Protein AF-A0A4R4ZRC0-F1 (afdb_monomer)

Foldseek 3Di:
DDDDDPDDDPPPPPDPPDPLVVLLVVLCVVCLVVQLVVVCVPDPDSVCSVVLSVVLSVVCSVVVVVQDPVQNNLLSLLSSVVSVVVVVVVVCVVCVVVVPDDPDDDDDDPPDDPLVVLLVVLLVPDDPQLNSLCCCCPVVVDDLVSQCNSNVHDSVVSVVSPVVSVVSSVVSSVPPPPPDDD

Radius of gyration: 23.73 Å; Cα contacts (8 Å, |Δi|>4): 109; chains: 1; bounding box: 81×35×71 Å

Structure (mmCIF, N/CA/C/O backbone):
data_AF-A0A4R4ZRC0-F1
#
_entry.id   AF-A0A4R4ZRC0-F1
#
loop_
_atom_site.group_PDB
_atom_site.id
_atom_site.type_symbol
_atom_site.label_atom_id
_atom_site.label_alt_id
_atom_site.label_comp_id
_atom_site.label_asym_id
_atom_site.label_entity_id
_atom_site.label_seq_id
_atom_site.pdbx_PDB_ins_code
_atom_site.Cartn_x
_atom_site.Cartn_y
_atom_site.Cartn_z
_atom_site.occupancy
_atom_site.B_iso_or_equiv
_atom_site.auth_seq_id
_atom_site.auth_comp_id
_atom_site.auth_asym_id
_atom_site.auth_atom_id
_atom_site.pdbx_PDB_model_num
ATOM 1 N N . MET A 1 1 ? 60.282 17.510 -43.954 1.00 44.09 1 MET A N 1
ATOM 2 C CA . MET A 1 1 ? 60.151 16.918 -42.604 1.00 44.09 1 MET A CA 1
ATOM 3 C C . MET A 1 1 ? 58.694 17.020 -42.191 1.00 44.09 1 MET A C 1
ATOM 5 O O . MET A 1 1 ? 58.252 18.066 -41.741 1.00 44.09 1 MET A O 1
ATOM 9 N N . THR A 1 2 ? 57.937 15.970 -42.492 1.00 44.09 2 THR A N 1
ATOM 10 C CA . THR A 1 2 ? 56.473 15.913 -42.404 1.00 44.09 2 THR A CA 1
ATOM 11 C C . THR A 1 2 ? 56.047 15.571 -40.977 1.00 44.09 2 THR A C 1
ATOM 13 O O . THR A 1 2 ? 56.405 14.512 -40.470 1.00 44.09 2 THR A O 1
ATOM 16 N N . HIS A 1 3 ? 55.288 16.459 -40.333 1.00 45.91 3 HIS A N 1
ATOM 17 C CA . HIS A 1 3 ? 54.610 16.183 -39.066 1.00 45.91 3 HIS A CA 1
ATOM 18 C C . HIS A 1 3 ? 53.361 15.327 -39.321 1.00 45.91 3 HIS A C 1
ATOM 20 O O . HIS A 1 3 ? 52.465 15.746 -40.048 1.00 45.91 3 HIS A O 1
ATOM 26 N N . LEU A 1 4 ? 53.278 14.156 -38.686 1.00 45.62 4 LEU A N 1
ATOM 27 C CA . LEU A 1 4 ? 52.064 13.339 -38.605 1.00 45.62 4 LEU A CA 1
ATOM 28 C C . LEU A 1 4 ? 51.780 13.028 -37.131 1.00 45.62 4 LEU A C 1
ATOM 30 O O . LEU A 1 4 ? 52.321 12.095 -36.544 1.00 45.62 4 LEU A O 1
ATOM 34 N N . LEU A 1 5 ? 50.929 13.861 -36.532 1.00 46.44 5 LEU A N 1
ATOM 35 C CA . LEU A 1 5 ? 50.259 13.588 -35.266 1.00 46.44 5 LEU A CA 1
ATOM 36 C C . LEU A 1 5 ? 49.100 12.627 -35.549 1.00 46.44 5 LEU A C 1
ATOM 38 O O . LEU A 1 5 ? 48.056 13.042 -36.047 1.00 46.44 5 LEU A O 1
ATOM 42 N N . THR A 1 6 ? 49.266 11.346 -35.225 1.00 45.72 6 THR A N 1
ATOM 43 C CA . THR A 1 6 ? 48.144 10.396 -35.204 1.00 45.72 6 THR A CA 1
ATOM 44 C C . THR A 1 6 ? 47.522 10.435 -33.814 1.00 45.72 6 THR A C 1
ATOM 46 O O . THR A 1 6 ? 47.962 9.748 -32.895 1.00 45.72 6 THR A O 1
ATOM 49 N N . ARG A 1 7 ? 46.516 11.293 -33.636 1.00 48.41 7 ARG A N 1
ATOM 50 C CA . ARG A 1 7 ? 45.685 11.330 -32.431 1.00 48.41 7 ARG A CA 1
ATOM 51 C C . ARG A 1 7 ? 44.598 10.267 -32.597 1.00 48.41 7 ARG A C 1
ATOM 53 O O . ARG A 1 7 ? 43.658 10.459 -33.361 1.00 48.41 7 ARG A O 1
ATOM 60 N N . GLY A 1 8 ? 44.768 9.129 -31.927 1.00 46.16 8 GLY A N 1
ATOM 61 C CA . GLY A 1 8 ? 43.767 8.066 -31.882 1.00 46.16 8 GLY A CA 1
ATOM 62 C C . GLY A 1 8 ? 42.468 8.591 -31.278 1.00 46.16 8 GLY A C 1
ATOM 63 O O . GLY A 1 8 ? 42.411 8.915 -30.094 1.00 46.16 8 GLY A O 1
ATOM 64 N N . ALA A 1 9 ? 41.431 8.706 -32.103 1.00 51.47 9 ALA A N 1
ATOM 65 C CA . ALA A 1 9 ? 40.078 8.941 -31.635 1.00 51.47 9 ALA A CA 1
ATOM 66 C C . ALA A 1 9 ? 39.583 7.656 -30.960 1.00 51.47 9 ALA A C 1
ATOM 68 O O . ALA A 1 9 ? 39.258 6.676 -31.631 1.00 51.47 9 ALA A O 1
ATOM 69 N N . VAL A 1 10 ? 39.542 7.658 -29.627 1.00 51.81 10 VAL A N 1
ATOM 70 C CA . VAL A 1 10 ? 38.774 6.676 -28.858 1.00 51.81 10 VAL A CA 1
ATOM 71 C C . VAL A 1 10 ? 37.310 6.899 -29.226 1.00 51.81 10 VAL A C 1
ATOM 73 O O . VAL A 1 10 ? 36.688 7.862 -28.783 1.00 51.81 10 VAL A O 1
ATOM 76 N N . ARG A 1 11 ? 36.766 6.042 -30.093 1.00 54.50 11 ARG A N 1
ATOM 77 C CA . ARG A 1 11 ? 35.319 5.941 -30.263 1.00 54.50 11 ARG A CA 1
ATOM 78 C C . ARG A 1 11 ? 34.775 5.348 -28.970 1.00 54.50 11 ARG A C 1
ATOM 80 O O . ARG A 1 11 ? 34.930 4.154 -28.735 1.00 54.50 11 ARG A O 1
ATOM 87 N N . VAL A 1 12 ? 34.162 6.185 -28.138 1.00 54.75 12 VAL A N 1
ATOM 88 C CA . VAL A 1 12 ? 33.237 5.715 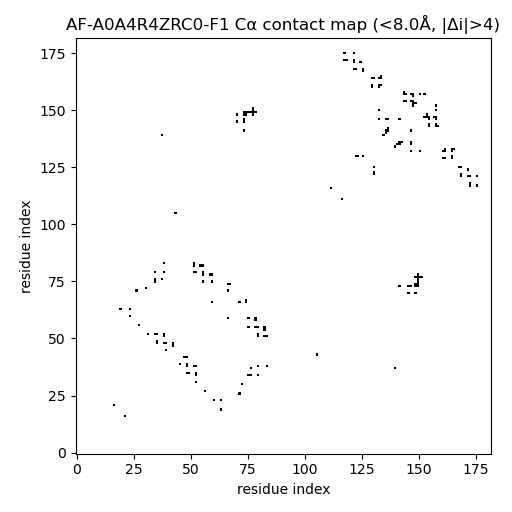-27.108 1.00 54.75 12 VAL A CA 1
ATOM 89 C C . VAL A 1 12 ? 32.059 5.116 -27.869 1.00 54.75 12 VAL A C 1
ATOM 91 O O . VAL A 1 12 ? 31.211 5.831 -28.391 1.00 54.75 12 VAL A O 1
ATOM 94 N N . THR A 1 13 ? 32.068 3.801 -28.051 1.00 51.19 13 THR A N 1
ATOM 95 C CA . THR A 1 13 ? 30.875 3.070 -28.465 1.00 51.19 13 THR A CA 1
ATOM 96 C C . THR A 1 13 ? 29.908 3.128 -27.291 1.00 51.19 13 THR A C 1
ATOM 98 O O . THR A 1 13 ? 30.082 2.387 -26.325 1.00 51.19 13 THR A O 1
ATOM 101 N N . GLU A 1 14 ? 28.931 4.034 -27.342 1.00 47.78 14 GLU A N 1
ATOM 102 C CA . GLU A 1 14 ? 27.732 3.937 -26.510 1.00 47.78 14 GLU A CA 1
ATOM 103 C C . GLU A 1 14 ? 27.087 2.584 -26.822 1.00 47.78 14 GLU A C 1
ATOM 105 O O . GLU A 1 14 ? 26.504 2.373 -27.886 1.00 47.78 14 GLU A O 1
ATOM 110 N N . SER A 1 15 ? 27.295 1.615 -25.929 1.00 55.59 15 SER A N 1
ATOM 111 C CA . SER A 1 15 ? 26.533 0.373 -25.948 1.00 55.59 15 SER A CA 1
ATOM 112 C C . SER A 1 15 ? 25.060 0.760 -25.795 1.00 55.59 15 SER A C 1
ATOM 114 O O . SER A 1 15 ? 24.779 1.630 -24.964 1.00 55.59 15 SER A O 1
ATOM 116 N N . PRO A 1 16 ? 24.124 0.174 -26.567 1.00 59.84 16 PRO A N 1
ATOM 117 C CA . PRO A 1 16 ? 22.706 0.460 -26.382 1.00 59.84 16 PRO A CA 1
ATOM 118 C C . PRO A 1 16 ? 22.372 0.283 -24.897 1.00 59.84 16 PRO A C 1
ATOM 120 O O . PRO A 1 16 ? 22.867 -0.681 -24.296 1.00 59.84 16 PRO A O 1
ATOM 123 N N . PRO A 1 17 ? 21.628 1.226 -24.289 1.00 65.12 17 PRO A N 1
ATOM 124 C CA . PRO A 1 17 ? 21.376 1.183 -22.862 1.00 65.12 17 PRO A CA 1
ATOM 125 C C . PRO A 1 17 ? 20.762 -0.174 -22.527 1.00 65.12 17 PRO A C 1
ATOM 127 O O . PRO A 1 17 ? 19.907 -0.674 -23.263 1.00 65.12 17 PRO A O 1
ATOM 130 N N . ASP A 1 18 ? 21.278 -0.805 -21.470 1.00 87.25 18 ASP A N 1
ATOM 131 C CA . ASP A 1 18 ? 20.794 -2.102 -21.015 1.00 87.25 18 ASP A CA 1
ATOM 132 C C . ASP A 1 18 ? 19.268 -2.005 -20.881 1.00 87.25 18 ASP A C 1
ATOM 134 O O . ASP A 1 18 ? 18.755 -1.232 -20.072 1.00 87.25 18 ASP A O 1
ATOM 138 N N . ALA A 1 19 ? 18.532 -2.747 -21.715 1.00 88.81 19 ALA A N 1
ATOM 139 C CA . ALA A 1 19 ? 17.077 -2.650 -21.787 1.00 88.81 19 ALA A CA 1
ATOM 140 C C . ALA A 1 19 ? 16.425 -2.901 -20.417 1.00 88.81 19 ALA A C 1
ATOM 142 O O . ALA A 1 19 ? 15.363 -2.346 -20.117 1.00 88.81 19 ALA A O 1
ATOM 143 N N . ARG A 1 20 ? 17.081 -3.700 -19.562 1.00 92.50 20 ARG A N 1
ATOM 144 C CA . ARG A 1 20 ? 16.667 -3.917 -18.177 1.00 92.50 20 ARG A CA 1
ATOM 145 C C . ARG A 1 20 ? 16.836 -2.650 -17.342 1.00 92.50 20 ARG A C 1
ATOM 147 O O . ARG A 1 20 ? 15.911 -2.280 -16.619 1.00 92.50 20 ARG A O 1
ATOM 154 N N . LEU A 1 21 ? 17.990 -1.994 -17.457 1.00 94.31 21 LEU A N 1
ATOM 155 C CA . LEU A 1 21 ? 18.283 -0.735 -16.780 1.00 94.31 21 LEU A CA 1
ATOM 156 C C . LEU A 1 21 ? 17.299 0.354 -17.210 1.00 94.31 21 LEU A C 1
ATOM 158 O O . LEU A 1 21 ? 16.628 0.910 -16.351 1.00 94.31 21 LEU A O 1
ATOM 162 N N . THR A 1 22 ? 17.102 0.573 -18.513 1.00 94.69 22 THR A N 1
ATOM 163 C CA . THR A 1 22 ? 16.153 1.581 -19.019 1.00 94.69 22 THR A CA 1
ATOM 164 C C . THR A 1 22 ? 14.725 1.319 -18.550 1.00 94.69 22 THR A C 1
ATOM 166 O O . THR A 1 22 ? 14.009 2.240 -18.155 1.00 94.69 22 THR A O 1
ATOM 169 N N . ARG A 1 23 ? 14.282 0.054 -18.557 1.00 94.38 23 ARG A N 1
ATOM 170 C CA . ARG A 1 23 ? 12.954 -0.307 -18.047 1.00 94.38 23 ARG A CA 1
ATOM 171 C C . ARG A 1 23 ? 12.817 0.020 -16.560 1.00 94.38 23 ARG A C 1
ATOM 173 O O . ARG A 1 23 ? 11.771 0.517 -16.148 1.00 94.38 23 ARG A O 1
ATOM 180 N N . PHE A 1 24 ? 13.845 -0.264 -15.765 1.00 96.12 24 PHE A N 1
ATOM 181 C CA . PHE A 1 24 ? 13.843 0.054 -14.343 1.00 96.12 24 PHE A CA 1
ATOM 182 C C . PHE A 1 24 ? 13.920 1.557 -14.072 1.00 96.12 24 PHE A C 1
ATOM 184 O O . PHE A 1 24 ? 13.170 2.037 -13.233 1.00 96.12 24 PHE A O 1
ATOM 191 N N . GLU A 1 25 ? 14.772 2.296 -14.781 1.00 96.19 25 GLU A N 1
ATOM 192 C CA . GLU A 1 25 ? 14.884 3.754 -14.664 1.00 96.19 25 GLU A CA 1
ATOM 193 C C . GLU A 1 25 ? 13.536 4.421 -14.933 1.00 96.19 25 GLU A C 1
ATOM 195 O O . GLU A 1 25 ? 13.065 5.196 -14.108 1.00 96.19 25 GLU A O 1
ATOM 200 N N . ASN A 1 26 ? 12.854 4.034 -16.015 1.00 94.88 26 ASN A N 1
ATOM 201 C CA . ASN A 1 26 ? 11.510 4.530 -16.313 1.00 94.88 26 ASN A CA 1
ATOM 202 C C . ASN A 1 26 ? 10.516 4.200 -15.189 1.00 94.88 26 ASN A C 1
ATOM 204 O O . ASN A 1 26 ? 9.778 5.071 -14.739 1.00 94.88 26 ASN A O 1
ATOM 208 N N . LEU A 1 27 ? 10.517 2.954 -14.702 1.00 96.12 27 LEU A N 1
ATOM 209 C CA . LEU A 1 27 ? 9.664 2.527 -13.589 1.00 96.12 27 LEU A CA 1
ATOM 210 C C . LEU A 1 27 ? 9.941 3.357 -12.323 1.00 96.12 27 LEU A C 1
ATOM 212 O O . LEU A 1 27 ? 9.001 3.815 -11.674 1.00 96.12 27 LEU A O 1
ATOM 216 N N . PHE A 1 28 ? 11.212 3.572 -11.984 1.00 97.25 28 PHE A N 1
ATOM 217 C CA . PHE A 1 28 ? 11.635 4.355 -10.828 1.00 97.25 28 PHE A CA 1
ATOM 218 C C . PHE A 1 28 ? 11.212 5.818 -10.965 1.00 97.25 28 PHE A C 1
ATOM 220 O O . PHE A 1 28 ? 10.499 6.329 -10.106 1.00 97.25 28 PHE A O 1
ATOM 227 N N . THR A 1 29 ? 11.587 6.478 -12.061 1.00 97.19 29 THR A N 1
ATOM 228 C CA . THR A 1 29 ? 11.288 7.894 -12.299 1.00 97.19 29 THR A CA 1
ATOM 229 C C . THR A 1 29 ? 9.787 8.167 -12.326 1.00 97.19 29 THR A C 1
ATOM 231 O O . THR A 1 29 ? 9.349 9.176 -11.780 1.00 97.19 29 THR A O 1
ATOM 234 N N . CYS A 1 30 ? 8.983 7.274 -12.909 1.00 97.31 30 CYS A N 1
ATOM 235 C CA . CYS A 1 30 ? 7.536 7.465 -12.979 1.00 97.31 30 CYS A CA 1
ATOM 236 C C . CYS A 1 30 ? 6.813 7.245 -11.643 1.00 97.31 30 CYS A C 1
ATOM 238 O O . CYS A 1 30 ? 5.745 7.822 -11.461 1.00 97.31 30 CYS A O 1
ATOM 240 N N . HIS A 1 31 ? 7.346 6.418 -10.735 1.00 98.00 31 HIS A N 1
ATOM 241 C CA . HIS A 1 31 ? 6.583 5.939 -9.571 1.00 98.00 31 HIS A CA 1
ATOM 242 C C . HIS A 1 31 ? 7.243 6.177 -8.211 1.00 98.00 31 HIS A C 1
ATOM 244 O O . HIS A 1 31 ? 6.642 5.862 -7.182 1.00 98.00 31 HIS A O 1
ATOM 250 N N . HIS A 1 32 ? 8.454 6.736 -8.169 1.00 98.06 32 HIS A N 1
ATOM 251 C CA . HIS A 1 32 ? 9.157 7.040 -6.922 1.00 98.06 32 HIS A CA 1
ATOM 252 C C . HIS A 1 32 ? 8.282 7.848 -5.956 1.00 98.06 32 HIS A C 1
ATOM 254 O O . HIS A 1 32 ? 8.085 7.447 -4.807 1.00 98.06 32 HIS A O 1
ATOM 260 N N . ASP A 1 33 ? 7.698 8.945 -6.435 1.00 97.88 33 ASP A N 1
ATOM 261 C CA . ASP A 1 33 ? 6.930 9.856 -5.587 1.00 97.88 33 ASP A CA 1
ATOM 262 C C . ASP A 1 33 ? 5.614 9.239 -5.102 1.00 97.88 33 ASP A C 1
ATOM 264 O O . ASP A 1 33 ? 5.169 9.527 -3.990 1.00 97.88 33 ASP A O 1
ATOM 268 N N . ASP A 1 34 ? 5.000 8.363 -5.900 1.00 98.25 34 ASP A N 1
ATOM 269 C CA . ASP A 1 34 ? 3.799 7.627 -5.504 1.00 98.25 34 ASP A CA 1
ATOM 270 C C . ASP A 1 34 ? 4.096 6.681 -4.331 1.00 98.25 34 ASP A C 1
ATOM 272 O O . ASP A 1 34 ? 3.353 6.642 -3.345 1.00 98.25 34 ASP A O 1
ATOM 276 N N . VAL A 1 35 ? 5.212 5.951 -4.411 1.00 98.25 35 VAL A N 1
ATOM 277 C CA . VAL A 1 35 ? 5.659 5.018 -3.369 1.00 98.25 35 VAL A CA 1
ATOM 278 C C . VAL A 1 35 ? 6.145 5.773 -2.126 1.00 98.25 35 VAL A C 1
ATOM 280 O O . VAL A 1 35 ? 5.827 5.385 -1.001 1.00 98.25 35 VAL A O 1
ATOM 283 N N . LEU A 1 36 ? 6.840 6.900 -2.297 1.00 97.19 36 LEU A N 1
ATOM 284 C CA . LEU A 1 36 ? 7.239 7.757 -1.181 1.00 97.19 36 LEU A CA 1
ATOM 285 C C . LEU A 1 36 ? 6.015 8.296 -0.430 1.00 97.19 36 LEU A C 1
ATOM 287 O O . LEU A 1 36 ? 5.938 8.171 0.794 1.00 97.19 36 LEU A O 1
ATOM 291 N N . ARG A 1 37 ? 5.016 8.840 -1.142 1.00 96.12 37 ARG A N 1
ATOM 292 C CA . ARG A 1 37 ? 3.766 9.310 -0.518 1.00 96.12 37 ARG A CA 1
ATOM 293 C C . ARG A 1 37 ? 3.018 8.180 0.181 1.00 96.12 37 ARG A C 1
ATOM 295 O O . ARG A 1 37 ? 2.478 8.409 1.265 1.00 96.12 37 ARG A O 1
ATOM 302 N N . TYR A 1 38 ? 3.017 6.976 -0.393 1.00 97.31 38 TYR A N 1
ATOM 303 C CA . TYR A 1 38 ? 2.430 5.795 0.236 1.00 97.31 38 TYR A CA 1
ATOM 304 C C . TYR A 1 38 ? 3.013 5.555 1.637 1.00 97.31 38 TYR A C 1
ATOM 306 O O . TYR A 1 38 ? 2.239 5.414 2.589 1.00 97.31 38 TYR A O 1
ATOM 314 N N . PHE A 1 39 ? 4.343 5.564 1.783 1.00 96.69 39 PHE A N 1
ATOM 315 C CA . PHE A 1 39 ? 5.010 5.341 3.071 1.00 96.69 39 PHE A CA 1
ATOM 316 C C . PHE A 1 39 ? 4.849 6.515 4.031 1.00 96.69 39 PHE A C 1
ATOM 318 O O . PHE A 1 39 ? 4.513 6.315 5.196 1.00 96.69 39 PHE A O 1
ATOM 325 N N . VAL A 1 40 ? 5.002 7.744 3.541 1.00 93.25 40 VAL A N 1
ATOM 326 C CA . VAL A 1 40 ? 4.859 8.963 4.350 1.00 93.25 40 VAL A CA 1
ATOM 327 C C . VAL A 1 40 ? 3.471 9.074 4.996 1.00 93.25 40 VAL A C 1
ATOM 329 O O . VAL A 1 40 ? 3.344 9.615 6.091 1.00 93.25 40 VAL A O 1
ATOM 332 N N . ARG A 1 41 ? 2.423 8.549 4.350 1.00 90.56 41 ARG A N 1
ATOM 333 C CA . ARG A 1 41 ? 1.059 8.501 4.908 1.00 90.56 41 ARG A CA 1
ATOM 334 C C . ARG A 1 41 ? 0.844 7.393 5.951 1.00 90.56 41 ARG A C 1
ATOM 336 O O . ARG A 1 41 ? -0.210 7.366 6.578 1.00 90.56 41 ARG A O 1
ATOM 343 N N . ARG A 1 42 ? 1.781 6.449 6.099 1.00 90.38 42 ARG A N 1
ATOM 344 C CA . ARG A 1 42 ? 1.612 5.203 6.877 1.00 90.38 42 ARG A CA 1
ATOM 345 C C . ARG A 1 42 ? 2.627 5.010 8.003 1.00 90.38 42 ARG A C 1
ATOM 347 O O . ARG A 1 42 ? 2.425 4.109 8.821 1.00 90.38 42 ARG A O 1
ATOM 354 N N . LEU A 1 43 ? 3.703 5.788 8.009 1.00 87.50 43 LEU A N 1
ATOM 355 C CA . L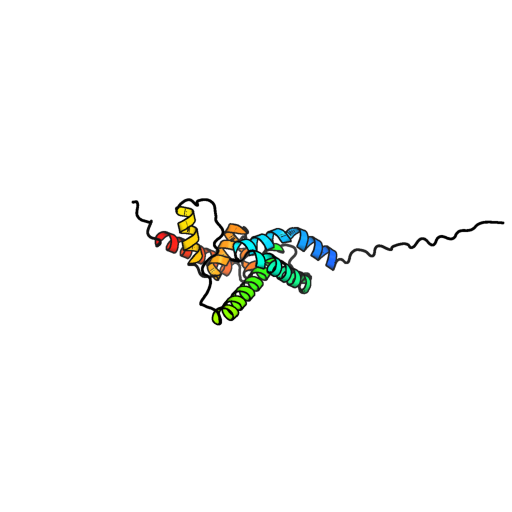EU A 1 43 ? 4.761 5.750 9.013 1.00 87.50 43 LEU A CA 1
ATOM 356 C C . LEU A 1 43 ? 4.586 6.886 10.018 1.00 87.50 43 LEU A C 1
ATOM 358 O O . LEU A 1 43 ? 4.303 8.020 9.631 1.00 87.50 43 LEU A O 1
ATOM 362 N N . ASP A 1 44 ? 4.828 6.579 11.290 1.00 80.06 44 ASP A N 1
ATOM 363 C CA . ASP A 1 44 ? 4.907 7.588 12.347 1.00 80.06 44 ASP A CA 1
ATOM 364 C C . ASP A 1 44 ? 6.234 8.360 12.252 1.00 80.06 44 ASP A C 1
ATOM 366 O O . ASP A 1 44 ? 6.266 9.590 12.329 1.00 80.06 44 ASP A O 1
ATOM 370 N N . VAL A 1 45 ? 7.333 7.648 11.977 1.00 82.12 45 VAL A N 1
ATOM 371 C CA . VAL A 1 45 ? 8.660 8.229 11.747 1.00 82.12 45 VAL A CA 1
ATOM 372 C C . VAL A 1 45 ? 8.883 8.425 10.250 1.00 82.12 45 VAL A C 1
ATOM 374 O O . VAL A 1 45 ? 9.221 7.504 9.511 1.00 82.12 45 VAL A O 1
ATOM 377 N N . ARG A 1 46 ? 8.726 9.666 9.778 1.00 81.06 46 ARG A N 1
ATOM 378 C CA . ARG A 1 46 ? 8.890 10.006 8.349 1.00 81.06 46 ARG A CA 1
ATOM 379 C C . ARG A 1 46 ? 10.287 9.712 7.799 1.00 81.06 46 ARG A C 1
ATOM 381 O O . ARG A 1 46 ? 10.411 9.501 6.597 1.00 81.06 46 ARG A O 1
ATOM 388 N N . ALA A 1 47 ? 11.313 9.714 8.653 1.00 81.69 47 ALA A N 1
ATOM 389 C CA . ALA A 1 47 ? 12.693 9.444 8.252 1.00 81.69 47 ALA A CA 1
ATOM 390 C C . ALA A 1 47 ? 12.868 8.032 7.662 1.00 81.69 47 ALA A C 1
ATOM 392 O O . ALA A 1 47 ? 13.649 7.865 6.731 1.00 81.69 47 ALA A O 1
ATOM 393 N N . ASP A 1 48 ?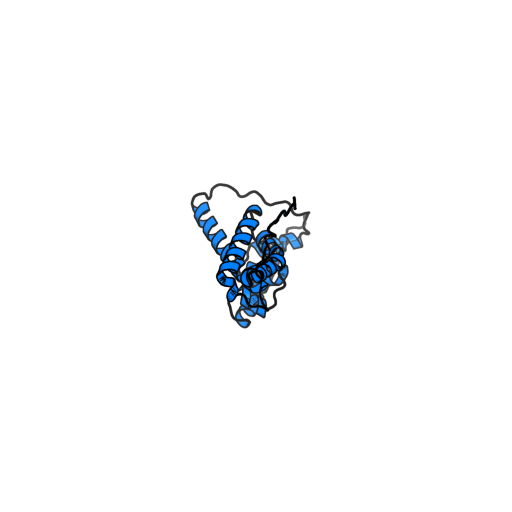 12.069 7.059 8.108 1.00 87.56 48 ASP A N 1
ATOM 394 C CA . ASP A 1 48 ? 12.159 5.670 7.645 1.00 87.56 48 ASP A CA 1
ATOM 395 C C . ASP A 1 48 ? 11.596 5.488 6.223 1.00 87.56 48 ASP A C 1
ATOM 397 O O . ASP A 1 48 ? 11.856 4.485 5.559 1.00 87.56 48 ASP A O 1
ATOM 401 N N . ALA A 1 49 ? 10.835 6.463 5.708 1.00 92.25 49 ALA A N 1
ATOM 402 C CA . ALA A 1 49 ? 10.186 6.350 4.405 1.00 92.25 49 ALA A CA 1
ATOM 403 C C . ALA A 1 49 ? 11.192 6.153 3.261 1.00 92.25 49 ALA A C 1
ATOM 405 O O . ALA A 1 49 ? 10.934 5.352 2.367 1.00 92.25 49 ALA A O 1
ATOM 406 N N . ALA A 1 50 ? 12.333 6.849 3.293 1.00 93.06 50 ALA A N 1
ATOM 407 C CA . ALA A 1 50 ? 13.349 6.753 2.244 1.00 93.06 50 ALA A CA 1
ATOM 408 C C . ALA A 1 50 ? 13.945 5.338 2.148 1.00 93.06 50 ALA A C 1
ATOM 410 O O . ALA A 1 50 ? 14.084 4.800 1.047 1.00 93.06 50 ALA A O 1
ATOM 411 N N . ASP A 1 51 ? 14.210 4.705 3.291 1.00 95.50 51 ASP A N 1
ATOM 412 C CA . ASP A 1 51 ? 14.741 3.341 3.348 1.00 95.50 51 ASP A CA 1
ATOM 413 C C . ASP A 1 51 ? 13.725 2.328 2.809 1.00 95.50 51 ASP A C 1
ATOM 415 O O . ASP A 1 51 ? 14.066 1.438 2.027 1.00 95.50 51 ASP A O 1
ATOM 419 N N . LEU A 1 52 ? 12.447 2.493 3.160 1.00 97.94 52 LEU A N 1
ATOM 420 C CA . LEU A 1 52 ? 11.375 1.606 2.706 1.00 97.94 52 LEU A CA 1
ATOM 421 C C . LEU A 1 52 ? 11.068 1.779 1.206 1.00 97.94 52 LEU A C 1
ATOM 423 O O . LEU A 1 52 ? 10.746 0.801 0.519 1.00 97.94 52 LEU A O 1
ATOM 427 N N . VAL A 1 53 ? 11.212 2.997 0.672 1.00 98.38 53 VAL A N 1
ATOM 428 C CA . VAL A 1 53 ? 11.196 3.261 -0.777 1.00 98.38 53 VAL A CA 1
ATOM 429 C C . VAL A 1 53 ? 12.340 2.507 -1.450 1.00 98.38 53 VAL A C 1
ATOM 431 O O . VAL A 1 53 ? 12.095 1.738 -2.382 1.00 98.38 53 VAL A O 1
ATOM 434 N N . ALA A 1 54 ? 13.571 2.669 -0.958 1.00 98.06 54 ALA A N 1
ATOM 435 C CA . ALA A 1 54 ? 14.742 2.003 -1.519 1.00 98.06 54 ALA A CA 1
ATOM 436 C C . ALA A 1 54 ? 14.589 0.472 -1.508 1.00 98.06 54 ALA A C 1
ATOM 438 O O . ALA A 1 54 ? 14.847 -0.179 -2.521 1.00 98.06 54 ALA A O 1
ATOM 439 N N . GLU A 1 55 ? 14.092 -0.109 -0.412 1.00 98.56 55 GLU A N 1
ATOM 440 C CA . GLU A 1 55 ? 13.812 -1.546 -0.322 1.00 98.56 55 GLU A CA 1
ATOM 441 C C . GLU A 1 55 ? 12.749 -1.991 -1.342 1.00 98.56 55 GLU A C 1
ATOM 443 O O . GLU A 1 55 ? 12.916 -3.011 -2.018 1.00 98.56 55 GLU A O 1
ATOM 448 N N . THR A 1 56 ? 11.682 -1.206 -1.514 1.00 98.69 56 THR A N 1
ATOM 449 C CA . THR A 1 56 ? 10.619 -1.489 -2.491 1.00 98.69 56 THR A CA 1
ATOM 450 C C . THR A 1 56 ? 11.167 -1.533 -3.916 1.00 98.69 56 THR A C 1
ATOM 452 O O . THR A 1 56 ? 10.919 -2.497 -4.647 1.00 98.69 56 THR A O 1
ATOM 455 N N . PHE A 1 57 ? 11.962 -0.535 -4.307 1.00 98.56 57 PHE A N 1
ATOM 456 C CA . PHE A 1 57 ? 12.560 -0.489 -5.640 1.00 98.56 57 PHE A CA 1
ATOM 457 C C . PHE A 1 57 ? 13.677 -1.521 -5.826 1.00 98.56 57 PHE A C 1
ATOM 459 O O . PHE A 1 57 ? 13.824 -2.055 -6.923 1.00 98.56 57 PHE A O 1
ATOM 466 N N . LEU A 1 58 ? 14.401 -1.902 -4.772 1.00 98.62 58 LEU A N 1
ATOM 467 C CA . LEU A 1 58 ? 15.344 -3.020 -4.828 1.00 98.62 58 LEU A CA 1
ATOM 468 C C . LEU A 1 58 ? 14.628 -4.349 -5.118 1.00 98.62 58 LEU A C 1
ATOM 470 O O . LEU A 1 58 ? 15.110 -5.162 -5.911 1.00 98.62 58 LEU A O 1
ATOM 474 N N . ILE A 1 59 ? 13.463 -4.579 -4.505 1.00 98.50 59 ILE A N 1
ATOM 475 C CA . ILE A 1 59 ? 12.627 -5.748 -4.809 1.00 98.50 59 ILE A CA 1
ATOM 476 C C . ILE A 1 59 ? 12.096 -5.664 -6.245 1.00 98.50 59 ILE A C 1
ATOM 478 O O . ILE A 1 59 ? 12.139 -6.668 -6.958 1.00 98.50 59 ILE A O 1
ATOM 482 N N . ALA A 1 60 ? 11.658 -4.482 -6.691 1.00 97.94 60 ALA A N 1
ATOM 483 C CA . ALA A 1 60 ? 11.232 -4.254 -8.072 1.00 97.94 60 ALA A CA 1
ATOM 484 C C . ALA A 1 60 ? 12.352 -4.555 -9.077 1.00 97.94 60 ALA A C 1
ATOM 486 O O . ALA A 1 60 ? 12.114 -5.249 -10.058 1.00 97.94 60 ALA A O 1
ATOM 487 N N . TRP A 1 61 ? 13.589 -4.135 -8.800 1.00 97.69 61 TRP A N 1
ATOM 488 C CA . TRP A 1 61 ? 14.755 -4.455 -9.625 1.00 97.69 61 TRP A CA 1
ATOM 489 C C . TRP A 1 61 ? 15.002 -5.963 -9.718 1.00 97.69 61 TRP A C 1
ATOM 491 O O . TRP A 1 61 ? 15.222 -6.497 -10.806 1.00 97.69 61 TRP A O 1
ATOM 501 N N . ARG A 1 62 ? 14.937 -6.679 -8.589 1.00 97.69 62 ARG A N 1
ATOM 502 C CA . ARG A 1 62 ? 15.136 -8.140 -8.549 1.00 97.69 62 ARG A CA 1
ATOM 503 C C . ARG A 1 62 ? 14.036 -8.902 -9.283 1.00 97.69 62 ARG A C 1
ATOM 505 O O . ARG A 1 62 ? 14.309 -9.951 -9.853 1.00 97.69 62 ARG A O 1
ATOM 512 N N . ARG A 1 63 ? 12.815 -8.370 -9.274 1.00 97.19 63 ARG A N 1
ATOM 513 C CA . ARG A 1 63 ? 11.617 -8.993 -9.847 1.00 97.19 63 ARG A CA 1
ATOM 514 C C . ARG A 1 63 ? 11.080 -8.232 -11.053 1.00 97.19 63 ARG A C 1
ATOM 516 O O . ARG A 1 63 ? 9.883 -8.269 -11.308 1.00 97.19 63 ARG A O 1
ATOM 523 N N . LEU A 1 64 ? 11.947 -7.535 -11.789 1.00 96.25 64 LEU A N 1
ATOM 524 C CA . LEU A 1 64 ? 11.510 -6.636 -12.858 1.00 96.25 64 LEU A CA 1
ATOM 525 C C . LEU A 1 64 ? 10.663 -7.372 -13.906 1.00 96.25 64 LEU A C 1
ATOM 527 O O . LEU A 1 64 ? 9.696 -6.827 -14.428 1.00 96.25 64 LEU A O 1
ATOM 531 N N . ASP A 1 65 ? 10.978 -8.637 -14.167 1.00 95.31 65 ASP A N 1
ATOM 532 C CA . ASP A 1 65 ? 10.271 -9.488 -15.127 1.00 95.31 65 ASP A CA 1
ATOM 533 C C . ASP A 1 65 ? 8.857 -9.885 -14.663 1.00 95.31 65 ASP A C 1
ATOM 535 O O . ASP A 1 65 ? 7.993 -10.125 -15.501 1.00 95.31 65 ASP A O 1
ATOM 539 N N . ASP A 1 66 ? 8.578 -9.826 -13.356 1.00 95.19 66 ASP A N 1
ATOM 540 C CA . ASP A 1 66 ? 7.249 -10.072 -12.781 1.00 95.19 66 ASP A CA 1
ATOM 541 C C . ASP A 1 66 ? 6.353 -8.821 -12.793 1.00 95.19 66 ASP A C 1
ATOM 543 O O . ASP A 1 66 ? 5.171 -8.911 -12.454 1.00 95.19 66 ASP A O 1
ATOM 547 N N . VAL A 1 67 ? 6.902 -7.639 -13.104 1.00 95.38 67 VAL A N 1
ATOM 548 C CA . VAL A 1 67 ? 6.151 -6.379 -13.053 1.00 95.38 67 VAL A CA 1
ATOM 549 C C . VAL A 1 67 ? 5.203 -6.293 -14.258 1.00 95.38 67 VAL A C 1
ATOM 551 O O . VAL A 1 67 ? 5.679 -6.198 -15.396 1.00 95.38 67 VAL A O 1
ATOM 554 N N . PRO A 1 68 ? 3.875 -6.263 -14.045 1.00 92.56 68 PRO A N 1
ATOM 555 C CA . PRO A 1 68 ? 2.905 -6.205 -15.131 1.00 92.56 68 PRO A CA 1
ATOM 556 C C . PRO A 1 68 ? 2.910 -4.824 -15.794 1.00 92.56 68 PRO A C 1
ATOM 558 O O . PRO A 1 68 ? 2.766 -3.806 -15.122 1.00 92.56 68 PRO A O 1
ATOM 561 N N . ALA A 1 69 ? 3.007 -4.780 -17.126 1.00 86.44 69 ALA A N 1
ATOM 562 C CA . ALA A 1 69 ? 3.095 -3.525 -17.881 1.00 86.44 69 ALA A CA 1
ATOM 563 C C . ALA A 1 69 ? 1.889 -2.581 -17.677 1.00 86.44 69 ALA A C 1
ATOM 565 O O . ALA A 1 69 ? 2.052 -1.368 -17.750 1.00 86.44 69 ALA A O 1
ATOM 566 N N . GLY A 1 70 ? 0.694 -3.124 -17.409 1.00 89.00 70 GLY A N 1
ATOM 567 C CA . GLY A 1 70 ? -0.535 -2.346 -17.195 1.00 89.00 70 GLY A CA 1
ATOM 568 C C . GLY A 1 70 ? -0.887 -2.059 -15.731 1.00 89.00 70 GLY A C 1
ATOM 569 O O . GLY A 1 70 ? -1.801 -1.285 -15.472 1.00 89.00 70 GLY A O 1
ATOM 570 N N . GLU A 1 71 ? -0.187 -2.669 -14.770 1.00 91.38 71 GLU A N 1
ATOM 571 C CA . GLU A 1 71 ? -0.525 -2.587 -13.338 1.00 91.38 71 GLU A CA 1
ATOM 572 C C . GLU A 1 71 ? 0.724 -2.368 -12.469 1.00 91.38 71 GLU A C 1
ATOM 574 O O . GLU A 1 71 ? 0.828 -2.877 -11.352 1.00 91.38 71 GLU A O 1
ATOM 579 N N . ILE A 1 72 ? 1.681 -1.586 -12.979 1.00 96.25 72 ILE A N 1
ATOM 580 C CA . ILE A 1 72 ? 2.963 -1.322 -12.310 1.00 96.25 72 ILE A CA 1
ATOM 581 C C . ILE A 1 72 ? 2.741 -0.756 -10.905 1.00 96.25 72 ILE A C 1
ATOM 583 O O . ILE A 1 72 ? 3.260 -1.293 -9.929 1.00 96.25 72 ILE A O 1
ATOM 587 N N . LEU A 1 73 ? 1.947 0.311 -10.788 1.00 96.69 73 LEU A N 1
ATOM 588 C CA . LEU A 1 73 ? 1.755 1.000 -9.516 1.00 96.69 73 LEU A CA 1
ATOM 589 C C . LEU A 1 73 ? 0.987 0.147 -8.477 1.00 96.69 73 LEU A C 1
ATOM 591 O O . LEU A 1 73 ? 1.470 0.027 -7.350 1.00 96.69 73 LEU A O 1
ATOM 595 N N . PRO A 1 74 ? -0.120 -0.546 -8.824 1.00 97.81 74 PRO A N 1
ATOM 596 C CA . PRO A 1 74 ? -0.731 -1.547 -7.942 1.00 97.81 74 PRO A CA 1
ATOM 597 C C . PRO A 1 74 ? 0.235 -2.650 -7.488 1.00 97.81 74 PRO A C 1
ATOM 599 O O . PRO A 1 74 ? 0.252 -3.013 -6.310 1.00 97.81 74 PRO A O 1
ATOM 602 N N . TRP A 1 75 ? 1.078 -3.157 -8.393 1.00 98.12 75 TRP A N 1
ATOM 603 C CA . TRP A 1 75 ? 2.096 -4.153 -8.057 1.00 98.12 75 TRP A CA 1
ATOM 604 C C . TRP A 1 75 ? 3.130 -3.594 -7.069 1.00 98.12 75 TRP A C 1
ATOM 606 O O . TRP A 1 75 ? 3.445 -4.249 -6.069 1.00 98.12 75 TRP A O 1
ATOM 616 N N . LEU A 1 76 ? 3.603 -2.361 -7.291 1.00 98.44 76 LEU A N 1
ATOM 617 C CA . LEU A 1 76 ? 4.523 -1.662 -6.389 1.00 98.44 76 LEU A CA 1
ATOM 618 C C . LEU A 1 76 ? 3.905 -1.449 -5.009 1.00 98.44 76 LEU A C 1
ATOM 620 O O . LEU A 1 76 ? 4.574 -1.709 -4.012 1.00 98.44 76 LEU A O 1
ATOM 624 N N . TYR A 1 77 ? 2.628 -1.072 -4.920 1.00 98.50 77 TYR A N 1
ATOM 625 C CA . TYR A 1 77 ? 1.935 -0.982 -3.634 1.00 98.50 77 TYR A CA 1
ATOM 626 C C . TYR A 1 77 ? 1.820 -2.334 -2.932 1.00 98.50 77 TYR A C 1
ATOM 628 O O . TYR A 1 77 ? 1.972 -2.407 -1.714 1.00 98.50 77 TYR A O 1
ATOM 636 N N . GLY A 1 78 ? 1.636 -3.426 -3.677 1.00 98.12 78 GLY A N 1
ATOM 637 C CA . GLY A 1 78 ? 1.689 -4.772 -3.110 1.00 98.12 78 GLY A CA 1
ATOM 638 C C . GLY A 1 78 ? 3.060 -5.121 -2.519 1.00 98.12 78 GLY A C 1
ATOM 639 O O . GLY A 1 78 ? 3.140 -5.758 -1.465 1.00 98.12 78 GLY A O 1
ATOM 640 N N . VAL A 1 79 ? 4.154 -4.687 -3.151 1.00 98.44 79 VAL A N 1
ATOM 641 C CA . VAL A 1 79 ? 5.511 -4.812 -2.589 1.00 98.44 79 VAL A CA 1
ATOM 642 C C . VAL A 1 79 ? 5.679 -3.910 -1.366 1.00 98.44 79 VAL A C 1
ATOM 644 O O . VAL A 1 79 ? 6.051 -4.406 -0.301 1.00 98.44 79 VAL A O 1
ATOM 647 N N . ALA A 1 80 ? 5.330 -2.629 -1.481 1.00 98.38 80 ALA A N 1
ATOM 648 C CA . ALA A 1 80 ? 5.440 -1.636 -0.417 1.00 98.38 80 ALA A CA 1
ATOM 649 C C . ALA A 1 80 ? 4.668 -2.053 0.844 1.00 98.38 80 ALA A C 1
ATOM 651 O O . ALA A 1 80 ? 5.179 -1.953 1.958 1.00 98.38 80 ALA A O 1
ATOM 652 N N . ARG A 1 81 ? 3.476 -2.638 0.681 1.00 97.69 81 ARG A N 1
ATOM 653 C CA . ARG A 1 81 ? 2.671 -3.199 1.773 1.00 97.69 81 ARG A CA 1
ATOM 654 C C . ARG A 1 81 ? 3.386 -4.329 2.509 1.00 97.69 81 ARG A C 1
ATOM 656 O O . ARG A 1 81 ? 3.311 -4.419 3.737 1.00 97.69 81 ARG A O 1
ATOM 663 N N . ARG A 1 82 ? 4.067 -5.222 1.781 1.00 97.31 82 ARG A N 1
ATOM 664 C CA . ARG A 1 82 ? 4.845 -6.319 2.387 1.00 97.31 82 ARG A CA 1
ATOM 665 C C . ARG A 1 82 ? 6.060 -5.768 3.141 1.00 97.31 82 ARG A C 1
ATOM 667 O O . ARG A 1 82 ? 6.293 -6.201 4.270 1.00 97.31 82 ARG A O 1
ATOM 674 N N . VAL A 1 83 ? 6.760 -4.793 2.558 1.00 97.81 83 VAL A N 1
ATOM 675 C CA . VAL A 1 83 ? 7.883 -4.066 3.181 1.00 97.81 83 VAL A CA 1
ATOM 676 C C . VAL A 1 83 ? 7.434 -3.383 4.477 1.00 97.81 83 VAL A C 1
ATOM 678 O O . VAL A 1 83 ? 7.986 -3.660 5.540 1.00 97.81 83 VAL A O 1
ATOM 681 N N . LEU A 1 84 ? 6.348 -2.607 4.439 1.00 95.25 84 LEU A N 1
ATOM 682 C CA . LEU A 1 84 ? 5.773 -1.950 5.615 1.00 95.25 84 LEU A CA 1
ATOM 683 C C . LEU A 1 84 ? 5.386 -2.953 6.711 1.00 95.25 84 LEU A C 1
ATOM 685 O O . LEU A 1 84 ? 5.681 -2.750 7.888 1.00 95.25 84 LEU A O 1
ATOM 689 N N . GLY A 1 85 ? 4.749 -4.066 6.335 1.00 93.00 85 GLY A N 1
ATOM 690 C CA . GLY A 1 85 ? 4.393 -5.120 7.283 1.00 93.00 85 GLY A CA 1
ATOM 691 C C . GLY A 1 85 ? 5.615 -5.770 7.944 1.00 93.00 85 GLY A C 1
ATOM 692 O O . GLY A 1 85 ? 5.563 -6.112 9.127 1.00 93.00 85 GLY A O 1
ATOM 693 N N . ASN A 1 86 ? 6.716 -5.942 7.208 1.00 93.44 86 ASN A N 1
ATOM 694 C CA . ASN A 1 86 ? 7.983 -6.431 7.756 1.00 93.44 86 ASN A CA 1
ATOM 695 C C . ASN A 1 86 ? 8.620 -5.417 8.708 1.00 93.44 86 ASN A C 1
ATOM 697 O O . ASN A 1 86 ? 9.042 -5.810 9.798 1.00 93.44 86 ASN A O 1
ATOM 701 N N . HIS A 1 87 ? 8.642 -4.142 8.316 1.00 92.31 87 HIS A N 1
ATOM 702 C CA . HIS A 1 87 ? 9.160 -3.044 9.125 1.00 92.31 87 HIS A CA 1
ATOM 703 C C . HIS A 1 87 ? 8.436 -2.968 10.477 1.00 92.31 87 HIS A C 1
ATOM 705 O O . HIS A 1 87 ? 9.084 -3.150 11.507 1.00 92.31 87 HIS A O 1
ATOM 711 N N . ARG A 1 88 ? 7.096 -2.892 10.480 1.00 88.00 88 ARG A N 1
ATOM 712 C CA . ARG A 1 88 ? 6.278 -2.860 11.711 1.00 88.00 88 ARG A CA 1
ATOM 713 C C . ARG A 1 88 ? 6.501 -4.077 12.607 1.00 88.00 88 ARG A C 1
ATOM 715 O O . ARG A 1 88 ? 6.700 -3.941 13.808 1.00 88.00 88 ARG A O 1
ATOM 722 N N . ARG A 1 89 ? 6.550 -5.292 12.038 1.00 86.12 89 ARG A N 1
ATOM 723 C CA . ARG A 1 89 ? 6.884 -6.506 12.814 1.00 86.12 89 ARG A CA 1
ATOM 724 C C . ARG A 1 89 ? 8.289 -6.441 13.415 1.00 86.12 89 ARG A C 1
ATOM 726 O O . ARG A 1 89 ? 8.519 -7.000 14.484 1.00 86.12 89 ARG A O 1
ATOM 733 N N . GLY A 1 90 ? 9.241 -5.836 12.708 1.00 85.56 90 GLY A N 1
ATOM 734 C CA . GLY A 1 90 ? 10.596 -5.601 13.195 1.00 85.56 90 GLY A CA 1
ATOM 735 C C . GLY A 1 90 ? 10.629 -4.606 14.350 1.00 85.56 90 GLY A C 1
ATOM 736 O O . GLY A 1 90 ? 11.307 -4.866 15.340 1.00 85.56 90 GLY A O 1
ATOM 737 N N . GLU A 1 91 ? 9.866 -3.520 14.253 1.00 82.00 91 GLU A N 1
ATOM 738 C CA . GLU A 1 91 ? 9.707 -2.534 15.322 1.00 82.00 91 GLU A CA 1
ATOM 739 C C . GLU A 1 91 ? 9.061 -3.140 16.561 1.00 82.00 91 GLU A C 1
ATOM 741 O O . GLU A 1 91 ? 9.624 -3.001 17.636 1.00 82.00 91 GLU A O 1
ATOM 746 N N . THR A 1 92 ? 7.963 -3.893 16.438 1.00 74.62 92 THR A N 1
ATOM 747 C CA . THR A 1 92 ? 7.343 -4.565 17.594 1.00 74.62 92 THR A CA 1
ATOM 748 C C . THR A 1 92 ? 8.316 -5.520 18.289 1.00 74.62 92 THR A C 1
ATOM 750 O O . THR A 1 92 ? 8.347 -5.576 19.511 1.00 74.62 92 THR A O 1
ATOM 753 N N . ARG A 1 93 ? 9.162 -6.251 17.546 1.00 71.12 93 ARG A N 1
ATOM 754 C CA . ARG A 1 93 ? 10.197 -7.110 18.159 1.00 71.12 93 ARG A CA 1
ATOM 755 C C . ARG A 1 93 ? 11.292 -6.308 18.866 1.00 71.12 93 ARG A C 1
ATOM 757 O O . ARG A 1 93 ? 11.790 -6.759 19.891 1.00 71.12 93 ARG A O 1
ATOM 764 N N . ARG A 1 94 ? 11.683 -5.155 18.313 1.00 70.44 94 ARG A N 1
ATOM 765 C CA . ARG A 1 94 ? 12.695 -4.259 18.899 1.00 70.44 94 ARG A CA 1
ATOM 766 C C . ARG A 1 94 ? 12.156 -3.518 20.130 1.00 70.44 94 ARG A C 1
ATOM 768 O O . ARG A 1 94 ? 12.863 -3.417 21.126 1.00 70.44 94 ARG A O 1
ATOM 775 N N . HIS A 1 95 ? 10.906 -3.061 20.080 1.00 64.56 95 HIS A N 1
ATOM 776 C CA . HIS A 1 95 ? 10.230 -2.314 21.143 1.00 64.56 95 HIS A CA 1
ATOM 777 C C . HIS A 1 95 ? 9.591 -3.205 22.214 1.00 64.56 95 HIS A C 1
ATOM 779 O O . HIS A 1 95 ? 9.551 -2.792 23.361 1.00 64.56 95 HIS A O 1
ATOM 785 N N . GLY A 1 96 ? 9.279 -4.476 21.936 1.00 53.81 96 GLY A N 1
ATOM 786 C CA . GLY A 1 96 ? 8.936 -5.455 22.980 1.00 53.81 96 GLY A CA 1
ATOM 787 C C . GLY A 1 96 ? 10.065 -5.704 23.998 1.00 53.81 96 GLY A C 1
ATOM 788 O O . GLY A 1 96 ? 9.836 -6.308 25.042 1.00 53.81 96 GLY A O 1
ATOM 789 N N . LEU A 1 97 ? 11.283 -5.211 23.720 1.00 52.69 97 LEU A N 1
ATOM 790 C CA . LEU A 1 97 ? 12.411 -5.140 24.658 1.00 52.69 97 LEU A CA 1
ATOM 791 C C . LEU A 1 97 ? 12.561 -3.750 25.330 1.00 52.69 97 LEU A C 1
ATOM 793 O O . LEU A 1 97 ? 13.334 -3.601 26.272 1.00 52.69 97 LEU A O 1
ATOM 797 N N . ALA A 1 98 ? 11.843 -2.732 24.847 1.00 52.09 98 ALA A N 1
ATOM 798 C CA . ALA A 1 98 ? 12.003 -1.310 25.164 1.00 52.09 98 ALA A CA 1
ATOM 799 C C . ALA A 1 98 ? 10.665 -0.551 25.385 1.00 52.09 98 ALA A C 1
ATOM 801 O O . ALA A 1 98 ? 10.630 0.670 25.244 1.00 52.09 98 ALA A O 1
ATOM 802 N N . ASP A 1 99 ? 9.579 -1.235 25.766 1.00 42.50 99 ASP A N 1
ATOM 803 C CA . ASP A 1 99 ? 8.212 -0.691 25.940 1.00 42.50 99 ASP A CA 1
ATOM 804 C C . ASP A 1 99 ? 8.038 0.237 27.169 1.00 42.50 99 ASP A C 1
ATOM 806 O O . ASP A 1 99 ? 7.031 0.207 27.875 1.00 42.50 99 ASP A O 1
ATOM 810 N N . ARG A 1 100 ? 9.013 1.100 27.472 1.00 42.56 100 ARG A N 1
ATOM 811 C CA . ARG A 1 100 ? 8.841 2.145 28.498 1.00 42.56 100 ARG A CA 1
ATOM 812 C C . ARG A 1 100 ? 9.108 3.568 28.051 1.00 42.56 100 ARG A C 1
ATOM 814 O O . ARG A 1 100 ? 8.953 4.449 28.885 1.00 42.56 100 ARG A O 1
ATOM 821 N N . LEU A 1 101 ? 9.456 3.848 26.797 1.00 45.03 101 LEU A N 1
ATOM 822 C CA . LEU A 1 101 ? 9.686 5.240 26.411 1.00 45.03 101 LEU A CA 1
ATOM 823 C C . LEU A 1 101 ? 9.272 5.542 24.968 1.00 45.03 101 LEU A C 1
ATOM 825 O O . LEU A 1 101 ? 9.882 5.027 24.035 1.00 45.03 101 LEU A O 1
ATOM 829 N N . ARG A 1 102 ? 8.349 6.509 24.862 1.00 43.31 102 ARG A N 1
ATOM 830 C CA . ARG A 1 102 ? 7.990 7.370 23.716 1.00 43.31 102 ARG A CA 1
ATOM 831 C C . ARG A 1 102 ? 6.634 7.085 23.080 1.00 43.31 102 ARG A C 1
ATOM 833 O O . ARG A 1 102 ? 6.531 6.653 21.939 1.00 43.31 102 ARG A O 1
ATOM 840 N N . ASP A 1 103 ? 5.609 7.472 23.826 1.00 45.34 103 ASP A N 1
ATOM 841 C CA . ASP A 1 103 ? 4.551 8.296 23.253 1.00 45.34 103 ASP A CA 1
ATOM 842 C C . ASP A 1 103 ? 5.084 9.737 23.271 1.00 45.34 103 ASP A C 1
ATOM 844 O O . ASP A 1 103 ? 5.323 10.259 24.354 1.00 45.34 103 ASP A O 1
ATOM 848 N N . ASP A 1 104 ? 5.483 10.272 22.114 1.00 45.06 104 ASP A N 1
ATOM 849 C CA . ASP A 1 104 ? 5.554 11.716 21.815 1.00 45.06 104 ASP A CA 1
ATOM 850 C C . ASP A 1 104 ? 6.439 11.965 20.593 1.00 45.06 104 ASP A C 1
ATOM 852 O O . ASP A 1 104 ? 7.658 12.088 20.702 1.00 45.06 104 ASP A O 1
ATOM 856 N N . LEU A 1 105 ? 5.809 12.069 19.421 1.00 41.47 105 LEU A N 1
ATOM 857 C CA . LEU A 1 105 ? 6.135 13.089 18.416 1.00 41.47 105 LEU A CA 1
ATOM 858 C C . LEU A 1 105 ? 5.082 13.053 17.301 1.00 41.47 105 LEU A C 1
ATOM 860 O O . LEU A 1 105 ? 5.314 12.606 16.179 1.00 41.47 105 LEU A O 1
ATOM 864 N N . ARG A 1 106 ? 3.880 13.546 17.612 1.00 47.25 106 ARG A N 1
ATOM 865 C CA . ARG A 1 106 ? 2.883 13.864 16.585 1.00 47.25 106 ARG A CA 1
ATOM 866 C C . ARG A 1 106 ? 3.218 15.228 15.994 1.00 47.25 106 ARG A C 1
ATOM 868 O O . ARG A 1 106 ? 3.139 16.246 16.673 1.00 47.25 106 ARG A O 1
ATOM 875 N N . THR A 1 107 ? 3.626 15.247 14.728 1.00 39.69 107 THR A N 1
ATOM 876 C CA . THR A 1 107 ? 3.852 16.494 13.990 1.00 39.69 107 THR A CA 1
ATOM 877 C C . THR A 1 107 ? 2.526 17.235 13.817 1.00 39.69 107 THR A C 1
ATOM 879 O O . THR A 1 107 ? 1.530 16.638 13.407 1.00 39.69 107 THR A O 1
ATOM 882 N N . ALA A 1 108 ? 2.531 18.530 14.134 1.00 39.56 108 ALA A N 1
ATOM 883 C CA . ALA A 1 108 ? 1.384 19.423 14.047 1.00 39.56 108 ALA A CA 1
ATOM 884 C C . ALA A 1 108 ? 0.769 19.432 12.636 1.00 39.56 108 ALA A C 1
ATOM 886 O O . ALA A 1 108 ? 1.432 19.751 11.647 1.00 39.56 108 ALA A O 1
ATOM 887 N N . VAL A 1 109 ? -0.517 19.094 12.569 1.00 47.38 109 VAL A N 1
ATOM 888 C CA . VAL A 1 109 ? -1.404 19.347 11.428 1.00 47.38 109 VAL A CA 1
ATOM 889 C C . VAL A 1 109 ? -2.173 20.637 11.760 1.00 47.38 109 VAL A C 1
ATOM 891 O O . VAL A 1 109 ? -2.524 20.812 12.929 1.00 47.38 109 VAL A O 1
ATOM 894 N N . PRO A 1 110 ? -2.405 21.555 10.800 1.00 46.88 110 PRO A N 1
ATOM 895 C CA . PRO A 1 110 ? -3.238 22.735 11.033 1.00 46.88 110 PRO A CA 1
ATOM 896 C C . PRO A 1 110 ? -4.608 22.331 11.582 1.00 46.88 110 PRO A C 1
ATOM 898 O O . PRO A 1 110 ? -5.118 21.286 11.181 1.00 46.88 110 PRO A O 1
ATOM 901 N N . ASP A 1 111 ? -5.158 23.164 12.471 1.00 46.59 111 ASP A N 1
ATOM 902 C CA . ASP A 1 111 ? -6.380 22.937 13.255 1.00 46.59 111 ASP A CA 1
ATOM 903 C C . ASP A 1 111 ? -7.470 22.211 12.438 1.00 46.59 111 ASP A C 1
ATOM 905 O O . ASP A 1 111 ? -8.124 22.825 11.585 1.00 46.59 111 ASP A O 1
ATOM 909 N N . PRO A 1 112 ? -7.604 20.879 12.592 1.00 56.94 112 PRO A N 1
ATOM 910 C CA . PRO A 1 112 ? -8.526 20.109 11.779 1.00 56.94 112 PRO A CA 1
ATOM 911 C C . PRO A 1 112 ? -9.949 20.395 12.249 1.00 56.94 112 PRO A C 1
ATOM 913 O O . PRO A 1 112 ? -10.210 20.436 13.450 1.00 56.94 112 PRO A O 1
ATOM 916 N N . GLN A 1 113 ? -10.906 20.520 11.323 1.00 66.12 113 GLN A N 1
ATOM 917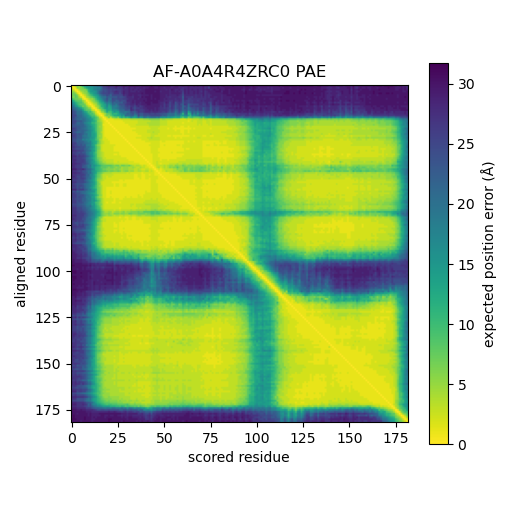 C CA . GLN A 1 113 ? -12.313 20.569 11.722 1.00 66.12 113 GLN A CA 1
ATOM 918 C C . GLN A 1 113 ? -12.658 19.351 12.608 1.00 66.12 113 GLN A C 1
ATOM 920 O O . GLN A 1 113 ? -12.155 18.257 12.338 1.00 66.12 113 GLN A O 1
ATOM 925 N N . PRO A 1 114 ? -13.556 19.483 13.602 1.00 67.56 114 PRO A N 1
ATOM 926 C CA . PRO A 1 114 ? -13.881 18.406 14.546 1.00 67.56 114 PRO A CA 1
ATOM 927 C C . PRO A 1 114 ? -14.196 17.055 13.878 1.00 67.56 114 PRO A C 1
ATOM 929 O O . PRO A 1 114 ? -13.693 16.017 14.299 1.00 67.56 114 PRO A O 1
ATOM 932 N N . ALA A 1 115 ? -14.919 17.072 12.753 1.00 68.25 115 ALA A N 1
ATOM 933 C CA . ALA A 1 115 ? -15.237 15.871 11.977 1.00 68.25 115 ALA A CA 1
ATOM 934 C C . ALA A 1 115 ? -13.998 15.167 11.377 1.00 68.25 115 ALA A C 1
ATOM 936 O O . ALA A 1 115 ? -13.979 13.944 11.242 1.00 68.25 115 ALA A O 1
ATOM 937 N N . ALA A 1 116 ? -12.948 15.915 11.020 1.00 73.81 116 ALA A N 1
ATOM 938 C CA . ALA A 1 116 ? -11.692 15.348 10.530 1.00 73.81 116 ALA A CA 1
ATOM 939 C C . ALA A 1 116 ? -10.898 14.672 11.659 1.00 73.81 116 ALA A C 1
ATOM 941 O O . ALA A 1 116 ? -10.248 13.653 11.421 1.00 73.81 116 ALA A O 1
ATOM 942 N N . VAL A 1 117 ? -10.988 15.198 12.887 1.00 74.56 117 VAL A N 1
ATOM 943 C CA . VAL A 1 117 ? -10.391 14.585 14.084 1.00 74.56 117 VAL A CA 1
ATOM 944 C C . VAL A 1 117 ? -11.101 13.274 14.425 1.00 74.56 117 VAL A C 1
ATOM 946 O O . VAL A 1 117 ? -10.439 12.248 14.577 1.00 74.56 117 VAL A O 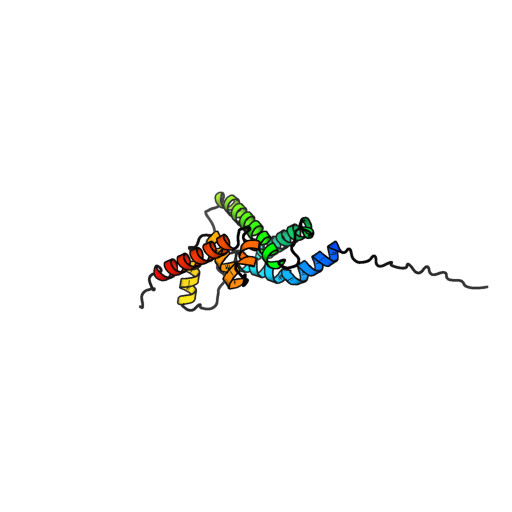1
ATOM 949 N N . GLU A 1 118 ? -12.436 13.274 14.460 1.00 78.56 118 GLU A N 1
ATOM 950 C CA . GLU A 1 118 ? -13.243 12.070 14.717 1.00 78.56 118 GLU A CA 1
ATOM 951 C C . GLU A 1 118 ? -12.970 10.971 13.680 1.00 78.56 118 GLU A C 1
ATOM 953 O O . GLU A 1 118 ? -12.720 9.818 14.037 1.00 78.56 118 GLU A O 1
ATOM 958 N N . ALA A 1 119 ? -12.923 11.326 12.391 1.00 81.00 119 ALA A N 1
ATOM 959 C CA . ALA A 1 119 ? -12.592 10.382 11.327 1.00 81.00 119 ALA A CA 1
ATOM 960 C C . ALA A 1 119 ? -11.160 9.831 11.457 1.00 81.00 119 ALA A C 1
ATOM 962 O O . ALA A 1 119 ? -10.939 8.640 11.231 1.00 81.00 119 ALA A O 1
ATOM 963 N N . ALA A 1 120 ? -10.186 10.665 11.837 1.00 84.12 120 ALA A N 1
ATOM 964 C CA . ALA A 1 120 ? -8.802 10.236 12.030 1.00 84.12 120 ALA A CA 1
ATOM 965 C C . ALA A 1 120 ? -8.653 9.266 13.214 1.00 84.12 120 ALA A C 1
ATOM 967 O O . ALA A 1 120 ? -7.931 8.273 13.102 1.00 84.12 120 ALA A O 1
ATOM 968 N N . GLU A 1 121 ? -9.346 9.506 14.328 1.00 85.62 121 GLU A N 1
ATOM 969 C CA . GLU A 1 121 ? -9.335 8.601 15.484 1.00 85.62 121 GLU A CA 1
ATOM 970 C C . GLU A 1 121 ? -10.091 7.296 15.199 1.00 85.62 121 GLU A C 1
ATOM 972 O O . GLU A 1 121 ? -9.575 6.211 15.482 1.00 85.62 121 GLU A O 1
ATOM 977 N N . ALA A 1 122 ? -11.254 7.357 14.543 1.00 89.81 122 ALA A N 1
ATOM 978 C CA . ALA A 1 122 ? -11.966 6.163 14.084 1.00 89.81 122 ALA A CA 1
ATOM 979 C C . ALA A 1 122 ? -11.105 5.330 13.114 1.00 89.81 122 ALA A C 1
ATOM 981 O O . ALA A 1 122 ? -11.044 4.103 13.214 1.00 89.81 122 ALA A O 1
ATOM 982 N N . PHE A 1 123 ? -10.366 5.984 12.214 1.00 90.38 123 PHE A N 1
ATOM 983 C CA . PHE A 1 123 ? -9.442 5.315 11.301 1.00 90.38 123 PHE A CA 1
ATOM 984 C C . PHE A 1 123 ? -8.289 4.613 12.040 1.00 90.38 123 PHE A C 1
ATOM 986 O O . PHE A 1 123 ? -7.923 3.486 11.694 1.00 90.38 123 PHE A O 1
ATOM 993 N N . LYS A 1 124 ? -7.740 5.220 13.101 1.00 88.62 124 LYS A N 1
ATOM 994 C CA . LYS A 1 124 ? -6.695 4.604 13.946 1.00 88.62 124 LYS A CA 1
ATOM 995 C C . LYS A 1 124 ? -7.189 3.387 14.736 1.00 88.62 124 LYS A C 1
ATOM 997 O O . LYS A 1 124 ? -6.384 2.519 15.060 1.00 88.62 124 LYS A O 1
ATOM 1002 N N . GLN A 1 125 ? -8.489 3.268 14.993 1.00 90.75 125 GLN A N 1
ATOM 1003 C CA . GLN A 1 125 ? -9.072 2.101 15.673 1.00 90.75 125 GLN A CA 1
ATOM 1004 C C . GLN A 1 125 ? -9.298 0.889 14.752 1.00 90.75 125 GLN A C 1
ATOM 1006 O O . GLN A 1 125 ? -9.579 -0.217 15.222 1.00 90.75 125 GLN A O 1
ATOM 1011 N N . LEU A 1 126 ? -9.193 1.066 13.434 1.00 92.69 126 LEU A N 1
ATOM 1012 C CA . LEU A 1 126 ? -9.309 -0.038 12.485 1.00 92.69 126 LEU A CA 1
ATOM 1013 C C . LEU A 1 126 ? -8.141 -1.026 12.600 1.00 92.69 126 LEU A C 1
ATOM 1015 O O . LEU A 1 126 ? -7.060 -0.702 13.085 1.00 92.69 126 LEU A O 1
ATOM 1019 N N . SER A 1 127 ? -8.342 -2.244 12.096 1.00 92.31 127 SER A N 1
ATOM 1020 C CA . SER A 1 127 ? -7.222 -3.165 11.902 1.00 92.31 127 SER A CA 1
ATOM 1021 C C . SER A 1 127 ? -6.258 -2.615 10.843 1.00 92.31 127 SER A C 1
ATOM 1023 O O . SER A 1 127 ? -6.674 -1.890 9.936 1.00 92.31 127 SER A O 1
ATOM 1025 N N . ASP A 1 128 ? -4.981 -3.004 10.896 1.00 90.12 128 ASP A N 1
ATOM 1026 C CA . ASP A 1 128 ? -4.006 -2.646 9.853 1.00 90.12 128 ASP A CA 1
ATOM 1027 C C . ASP A 1 128 ? -4.477 -3.042 8.450 1.00 90.12 128 ASP A C 1
ATOM 1029 O O . ASP A 1 128 ? -4.257 -2.313 7.485 1.00 90.12 128 ASP A O 1
ATOM 1033 N N . ALA A 1 129 ? -5.147 -4.191 8.338 1.00 92.44 129 ALA A N 1
ATOM 1034 C CA . ALA A 1 129 ? -5.680 -4.669 7.073 1.00 92.44 129 ALA A CA 1
ATOM 1035 C C . ALA A 1 129 ? -6.810 -3.770 6.550 1.00 92.44 129 ALA A C 1
ATOM 1037 O O . ALA A 1 129 ? -6.813 -3.442 5.366 1.00 92.44 129 ALA A O 1
ATOM 1038 N N . ASP A 1 130 ? -7.739 -3.352 7.412 1.00 95.62 130 ASP A N 1
ATOM 1039 C CA . ASP A 1 130 ? -8.848 -2.478 7.016 1.00 95.62 130 ASP A CA 1
ATOM 1040 C C . ASP A 1 130 ? -8.356 -1.070 6.666 1.00 95.62 130 ASP A C 1
ATOM 1042 O O . ASP A 1 130 ? -8.776 -0.518 5.647 1.00 95.62 130 ASP A O 1
ATOM 1046 N N . ARG A 1 131 ? -7.428 -0.514 7.464 1.00 95.25 131 ARG A N 1
ATOM 1047 C CA . ARG A 1 131 ? -6.767 0.762 7.151 1.00 95.25 131 ARG A CA 1
ATOM 1048 C C . ARG A 1 131 ? -6.119 0.713 5.782 1.00 95.25 131 ARG A C 1
ATOM 1050 O O . ARG A 1 131 ? -6.352 1.595 4.968 1.00 95.25 131 ARG A O 1
ATOM 1057 N N . GLU A 1 132 ? -5.346 -0.335 5.518 1.00 95.88 132 GLU A N 1
ATOM 1058 C CA . GLU A 1 132 ? -4.614 -0.461 4.265 1.00 95.88 132 GLU A CA 1
ATOM 1059 C C . GLU A 1 132 ? -5.549 -0.530 3.055 1.00 95.88 132 GLU A C 1
ATOM 1061 O O . GLU A 1 132 ? -5.329 0.162 2.063 1.00 95.88 132 GLU A O 1
ATOM 1066 N N . VAL A 1 133 ? -6.627 -1.312 3.151 1.00 97.44 133 VAL A N 1
ATOM 1067 C CA . VAL A 1 133 ? -7.645 -1.410 2.095 1.00 97.44 133 VAL A CA 1
ATOM 1068 C C . VAL A 1 133 ? -8.280 -0.046 1.810 1.00 97.44 133 VAL A C 1
ATOM 1070 O O . VAL A 1 133 ? -8.440 0.330 0.648 1.00 97.44 133 VAL A O 1
ATOM 1073 N N . LEU A 1 134 ? -8.634 0.704 2.855 1.00 96.81 134 LEU A N 1
ATOM 1074 C CA . LEU A 1 134 ? -9.232 2.031 2.712 1.00 96.81 134 LEU A CA 1
ATOM 1075 C C . LEU A 1 134 ? -8.238 3.051 2.159 1.00 96.81 134 LEU A C 1
ATOM 1077 O O . LEU A 1 134 ? -8.604 3.804 1.263 1.00 96.81 134 LEU A O 1
ATOM 1081 N N . SER A 1 135 ? -6.992 3.059 2.634 1.00 95.88 135 SER A N 1
ATOM 1082 C CA . SER A 1 135 ? -5.947 3.969 2.158 1.00 95.88 135 SER A CA 1
ATOM 1083 C C . SER A 1 135 ? -5.610 3.743 0.687 1.00 95.88 135 SER A C 1
ATOM 1085 O O . SER A 1 135 ? -5.489 4.708 -0.061 1.00 95.88 135 SER A O 1
ATOM 1087 N N . LEU A 1 136 ? -5.496 2.487 0.244 1.00 97.56 136 LEU A N 1
ATOM 1088 C CA . LEU A 1 136 ? -5.266 2.169 -1.169 1.00 97.56 136 LEU A CA 1
ATOM 1089 C C . LEU A 1 136 ? -6.411 2.672 -2.060 1.00 97.56 136 LEU A C 1
ATOM 1091 O O . LEU A 1 136 ? -6.163 3.242 -3.117 1.00 97.56 136 LEU A O 1
ATOM 1095 N N . ALA A 1 137 ? -7.661 2.518 -1.619 1.00 97.25 137 ALA A N 1
ATOM 1096 C CA . ALA A 1 137 ? -8.813 2.991 -2.382 1.00 97.25 137 ALA A CA 1
ATOM 1097 C C . ALA A 1 137 ? -8.974 4.524 -2.344 1.00 97.25 137 ALA A C 1
ATOM 1099 O O . ALA A 1 137 ? -9.295 5.136 -3.357 1.00 97.25 137 ALA A O 1
ATOM 1100 N N . ALA A 1 138 ? -8.791 5.150 -1.179 1.00 94.25 138 ALA A N 1
ATOM 1101 C CA . ALA A 1 138 ? -9.125 6.558 -0.961 1.00 94.25 138 ALA A CA 1
ATOM 1102 C C . ALA A 1 138 ? -7.972 7.521 -1.269 1.00 94.25 138 ALA A C 1
ATOM 1104 O O . ALA A 1 138 ? -8.222 8.625 -1.742 1.00 94.25 138 ALA A O 1
ATOM 1105 N N . TRP A 1 139 ? -6.724 7.135 -0.989 1.00 93.50 139 TRP A N 1
ATOM 1106 C CA . TRP A 1 139 ? -5.557 8.004 -1.192 1.00 93.50 139 TRP A CA 1
ATOM 1107 C C . TRP A 1 139 ? -4.785 7.681 -2.461 1.00 93.50 139 TRP A C 1
ATOM 1109 O O . TRP A 1 139 ? -4.265 8.600 -3.089 1.00 93.50 139 TRP A O 1
ATOM 1119 N N . GLU A 1 140 ? -4.711 6.399 -2.822 1.00 96.25 140 GLU A N 1
ATOM 1120 C CA . GLU A 1 140 ? -4.014 5.958 -4.037 1.00 96.25 140 GLU A CA 1
ATOM 1121 C C . GLU A 1 140 ? -4.977 5.724 -5.214 1.00 96.25 140 GLU A C 1
ATOM 1123 O O . GLU A 1 140 ? -4.544 5.414 -6.318 1.00 96.25 140 GLU A O 1
ATOM 1128 N N . GLY A 1 141 ? -6.287 5.891 -4.991 1.00 96.19 141 GLY A N 1
ATOM 1129 C CA . GLY A 1 141 ? -7.305 5.876 -6.042 1.00 96.19 141 GLY A CA 1
ATOM 1130 C C . GLY A 1 141 ? -7.515 4.521 -6.719 1.00 96.19 141 GLY A C 1
ATOM 1131 O O . GLY A 1 141 ? -8.041 4.489 -7.829 1.00 96.19 141 GLY A O 1
ATOM 1132 N N . LEU A 1 142 ? -7.105 3.413 -6.087 1.00 97.62 14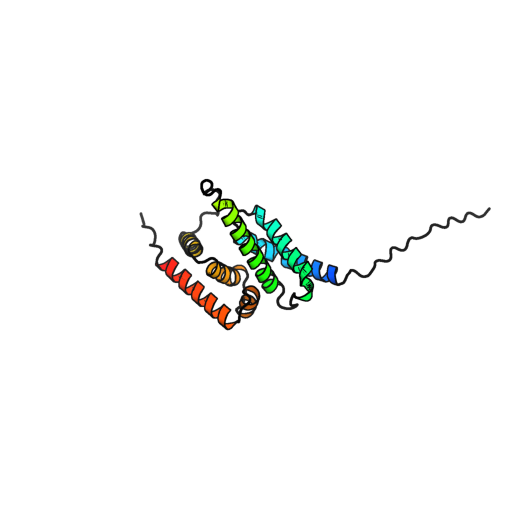2 LEU A N 1
ATOM 1133 C CA . LEU A 1 142 ? -7.185 2.097 -6.718 1.00 97.62 142 LEU A CA 1
ATOM 1134 C C . LEU A 1 142 ? -8.634 1.629 -6.891 1.00 97.62 142 LEU A C 1
ATOM 1136 O O . LEU A 1 142 ? -9.422 1.617 -5.937 1.00 97.62 142 LEU A O 1
ATOM 1140 N N . ASP A 1 143 ? -8.958 1.152 -8.093 1.00 95.88 143 ASP A N 1
ATOM 1141 C CA . ASP A 1 143 ? -10.213 0.449 -8.351 1.00 95.88 143 ASP A CA 1
ATOM 1142 C C . ASP A 1 143 ? -10.207 -0.984 -7.778 1.00 95.88 143 ASP A C 1
ATOM 1144 O O . ASP A 1 143 ? -9.225 -1.458 -7.210 1.00 95.88 143 ASP A O 1
ATOM 1148 N N . ALA A 1 144 ? -11.317 -1.718 -7.910 1.00 93.81 144 ALA A N 1
ATOM 1149 C CA . ALA A 1 144 ? -11.429 -3.071 -7.352 1.00 93.81 144 ALA A CA 1
ATOM 1150 C C . ALA A 1 144 ? -10.441 -4.091 -7.957 1.00 93.81 144 ALA A C 1
ATOM 1152 O O . ALA A 1 144 ? -10.087 -5.059 -7.281 1.00 93.81 144 ALA A O 1
ATOM 1153 N N . THR A 1 145 ? -10.034 -3.911 -9.214 1.00 96.25 145 THR A N 1
ATOM 1154 C CA . THR A 1 145 ? -9.082 -4.791 -9.906 1.00 96.25 145 THR A CA 1
ATOM 1155 C C . THR A 1 145 ? -7.662 -4.483 -9.442 1.00 96.25 145 THR A C 1
ATOM 1157 O O . THR A 1 145 ? -6.952 -5.375 -8.985 1.00 96.25 145 THR A O 1
ATOM 1160 N N . GLN A 1 146 ? -7.288 -3.207 -9.434 1.00 97.75 146 GLN A N 1
ATOM 1161 C CA . GLN A 1 146 ? -5.990 -2.738 -8.955 1.00 97.75 146 GLN A CA 1
ATOM 1162 C C . GLN A 1 146 ? -5.794 -3.028 -7.463 1.00 97.75 146 GLN A C 1
ATOM 1164 O O . GLN A 1 146 ? -4.732 -3.471 -7.029 1.00 97.75 146 GLN A O 1
ATOM 1169 N N . LEU A 1 147 ? -6.843 -2.842 -6.662 1.00 97.50 147 LEU A N 1
ATOM 1170 C CA . LEU A 1 147 ? -6.837 -3.187 -5.246 1.00 97.50 147 LEU A CA 1
ATOM 1171 C C . LEU A 1 147 ? -6.621 -4.691 -5.044 1.00 97.50 147 LEU A C 1
ATOM 1173 O O . LEU A 1 147 ? -5.900 -5.090 -4.135 1.00 97.50 147 LEU A O 1
ATOM 1177 N N . ALA A 1 148 ? -7.213 -5.537 -5.889 1.00 96.94 148 ALA A N 1
ATOM 1178 C CA . ALA A 1 148 ? -6.991 -6.978 -5.844 1.00 96.94 148 ALA A CA 1
ATOM 1179 C C . ALA A 1 148 ? -5.538 -7.355 -6.158 1.00 96.94 148 ALA A C 1
ATOM 1181 O O . ALA A 1 148 ? -4.974 -8.175 -5.431 1.00 96.94 148 ALA A O 1
ATOM 1182 N N . ALA A 1 149 ? -4.922 -6.709 -7.152 1.00 96.62 149 ALA A N 1
ATOM 1183 C CA . ALA A 1 149 ? -3.507 -6.885 -7.470 1.00 96.62 149 ALA A CA 1
ATOM 1184 C C . ALA A 1 149 ? -2.596 -6.460 -6.304 1.00 96.62 149 ALA A C 1
ATOM 1186 O O . ALA A 1 149 ? -1.740 -7.231 -5.870 1.00 96.62 149 ALA A O 1
ATOM 1187 N N . ALA A 1 150 ? -2.833 -5.280 -5.720 1.00 97.38 150 ALA A N 1
ATOM 1188 C CA . ALA A 1 150 ? -2.056 -4.779 -4.583 1.00 97.38 150 ALA A CA 1
ATOM 1189 C C . ALA A 1 150 ? -2.224 -5.640 -3.313 1.00 97.38 150 ALA A C 1
ATOM 1191 O O . ALA A 1 150 ? -1.287 -5.817 -2.531 1.00 97.38 150 ALA A O 1
ATOM 1192 N N . LEU A 1 151 ? -3.421 -6.193 -3.089 1.00 96.25 151 LEU A N 1
ATOM 1193 C CA . LEU A 1 151 ? -3.733 -7.033 -1.928 1.00 96.25 151 LEU A CA 1
ATOM 1194 C C . LEU A 1 151 ? -3.441 -8.523 -2.135 1.00 96.25 151 LEU A C 1
ATOM 1196 O O . LEU A 1 151 ? -3.608 -9.282 -1.175 1.00 96.25 151 LEU A O 1
ATOM 1200 N N . ASP A 1 152 ? -3.036 -8.927 -3.342 1.00 95.69 152 ASP A N 1
ATOM 1201 C CA . ASP A 1 152 ? -2.760 -10.316 -3.720 1.00 95.69 152 ASP A CA 1
ATOM 1202 C C . ASP A 1 152 ? -3.968 -11.238 -3.450 1.00 95.69 152 ASP A C 1
ATOM 1204 O O . ASP A 1 152 ? -3.920 -12.191 -2.668 1.00 95.69 152 ASP A O 1
ATOM 1208 N N . CYS A 1 153 ? -5.131 -10.876 -4.005 1.00 97.12 153 CYS A N 1
ATOM 1209 C CA . CYS A 1 153 ? -6.382 -11.617 -3.818 1.00 97.12 153 CYS A CA 1
ATOM 1210 C C . CYS A 1 153 ? -7.315 -11.504 -5.034 1.00 97.12 153 CYS A C 1
ATOM 1212 O O . CYS A 1 153 ? -7.004 -10.832 -6.009 1.00 97.12 153 CYS A O 1
ATOM 1214 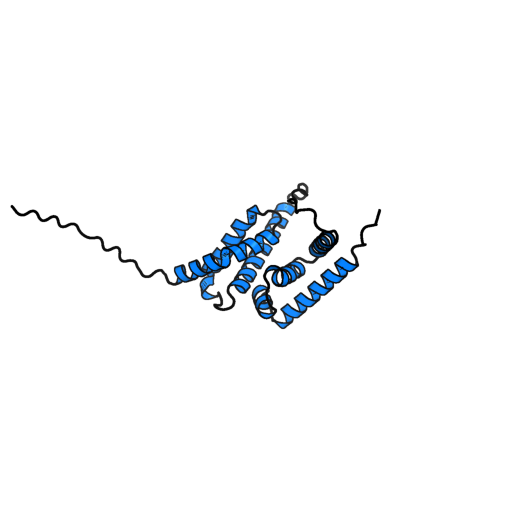N N . SER A 1 154 ? -8.481 -12.159 -4.996 1.00 97.88 154 SER A N 1
ATOM 1215 C CA . SER A 1 154 ? -9.471 -12.022 -6.072 1.00 97.88 154 SER A CA 1
ATOM 1216 C C . SER A 1 154 ? -10.177 -10.660 -6.035 1.00 97.88 154 SER A C 1
ATOM 1218 O O . SER A 1 154 ? -10.402 -10.097 -4.963 1.00 97.88 154 SER A O 1
ATOM 1220 N N . ARG A 1 155 ? -10.633 -10.167 -7.198 1.00 97.62 155 ARG A N 1
ATOM 1221 C CA . ARG A 1 155 ? -11.457 -8.942 -7.310 1.00 97.62 155 ARG A CA 1
ATOM 1222 C C . ARG A 1 155 ? -12.669 -8.961 -6.374 1.00 97.62 155 ARG A C 1
ATOM 1224 O O . ARG A 1 155 ? -12.938 -7.979 -5.692 1.00 97.62 155 ARG A O 1
ATOM 1231 N N . SER A 1 156 ? -13.356 -10.103 -6.289 1.00 97.88 156 SER A N 1
ATOM 1232 C CA . SER A 1 156 ? -14.476 -10.299 -5.357 1.00 97.88 156 SER A CA 1
ATOM 1233 C C . SER A 1 156 ? -14.036 -10.132 -3.898 1.00 97.88 156 SER A C 1
ATOM 1235 O O . SER A 1 156 ? -14.649 -9.375 -3.143 1.00 97.88 156 SER A O 1
ATOM 1237 N N . ALA A 1 157 ? -12.924 -10.763 -3.502 1.00 97.50 157 ALA A N 1
ATOM 1238 C CA . ALA A 1 157 ? -12.393 -10.624 -2.151 1.00 97.50 157 ALA A CA 1
ATOM 1239 C C . ALA A 1 157 ? -11.991 -9.174 -1.834 1.00 97.50 157 ALA A C 1
ATOM 1241 O O . ALA A 1 157 ? -12.289 -8.700 -0.736 1.00 97.50 157 ALA A O 1
ATOM 1242 N N . ALA A 1 158 ? -11.378 -8.458 -2.781 1.00 97.62 158 ALA A N 1
ATOM 1243 C CA . ALA A 1 158 ? -11.021 -7.048 -2.630 1.00 97.62 158 ALA A CA 1
ATOM 1244 C C . ALA A 1 158 ? -12.261 -6.162 -2.426 1.00 97.62 158 ALA A C 1
ATOM 1246 O O . ALA A 1 158 ? -12.313 -5.405 -1.456 1.00 97.62 158 ALA A O 1
ATOM 1247 N N . SER A 1 15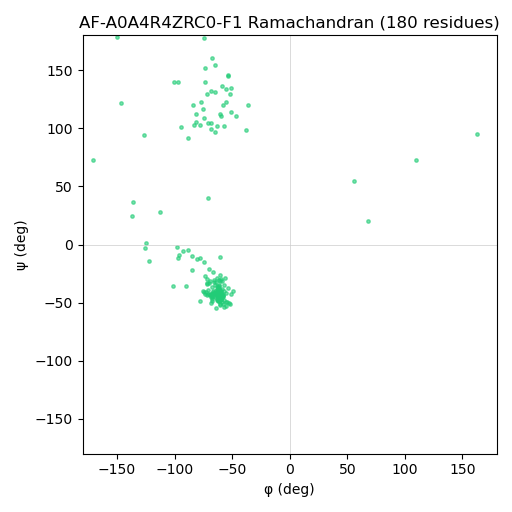9 ? -13.300 -6.314 -3.257 1.00 97.44 159 SER A N 1
ATOM 1248 C CA . SER A 1 159 ? -14.562 -5.576 -3.102 1.00 97.44 159 SER A CA 1
ATOM 1249 C C . SER A 1 159 ? -15.234 -5.850 -1.756 1.00 97.44 159 SER A C 1
ATOM 1251 O O . SER A 1 159 ? -15.673 -4.921 -1.077 1.00 97.44 159 SER A O 1
ATOM 1253 N N . VAL A 1 160 ? -15.275 -7.114 -1.328 1.00 98.12 160 VAL A N 1
ATOM 1254 C CA . VAL A 1 160 ? -15.866 -7.498 -0.041 1.00 98.12 160 VAL A CA 1
ATOM 1255 C C . VAL A 1 160 ? -15.050 -6.948 1.135 1.00 98.12 160 VAL A C 1
ATOM 1257 O O . VAL A 1 160 ? -15.631 -6.512 2.130 1.00 98.12 160 VAL A O 1
ATOM 1260 N N . ARG A 1 161 ? -13.713 -6.961 1.060 1.00 97.62 161 ARG A N 1
ATOM 1261 C CA . ARG A 1 161 ? -12.844 -6.351 2.083 1.00 97.62 161 ARG A CA 1
ATOM 1262 C C . ARG A 1 161 ? -13.070 -4.844 2.163 1.00 97.62 161 ARG A C 1
ATOM 1264 O O . ARG A 1 161 ? -13.289 -4.343 3.259 1.00 97.62 161 ARG A O 1
ATOM 1271 N N . LEU A 1 162 ? -13.112 -4.150 1.025 1.00 97.94 162 LEU A N 1
ATOM 1272 C CA . LEU A 1 162 ? -13.361 -2.708 0.975 1.00 97.94 162 LEU A CA 1
ATOM 1273 C C . LEU A 1 162 ? -14.724 -2.344 1.564 1.00 97.94 162 LEU A C 1
ATOM 1275 O O . LEU A 1 162 ? -14.817 -1.437 2.389 1.00 97.94 162 LEU A O 1
ATOM 1279 N N . HIS A 1 163 ? -15.775 -3.078 1.194 1.00 97.81 163 HIS A N 1
ATOM 1280 C CA . HIS A 1 163 ? -17.102 -2.868 1.763 1.00 97.81 163 HIS A CA 1
ATOM 1281 C C . HIS A 1 163 ? -17.105 -3.073 3.286 1.00 97.81 163 HIS A C 1
ATOM 1283 O O . HIS A 1 163 ? -17.605 -2.225 4.023 1.00 97.81 163 HIS A O 1
ATOM 1289 N N . ARG A 1 164 ? -16.503 -4.166 3.776 1.00 97.44 164 ARG A N 1
ATOM 1290 C CA . ARG A 1 164 ? -16.413 -4.445 5.218 1.00 97.44 164 ARG A CA 1
ATOM 1291 C C . ARG A 1 164 ? -15.629 -3.373 5.973 1.00 97.44 164 ARG A C 1
ATOM 1293 O O . ARG A 1 164 ? -16.089 -2.946 7.030 1.00 97.44 164 ARG A O 1
ATOM 1300 N N . ALA A 1 165 ? -14.508 -2.913 5.421 1.00 97.06 165 ALA A N 1
ATOM 1301 C CA . ALA A 1 165 ? -13.697 -1.857 6.015 1.00 97.06 165 ALA A CA 1
ATOM 1302 C C . ALA A 1 165 ? -14.475 -0.531 6.105 1.00 97.06 165 ALA A C 1
ATOM 1304 O O . ALA A 1 165 ? -14.500 0.078 7.173 1.00 97.06 165 ALA A O 1
ATOM 1305 N N . ARG A 1 166 ? -15.204 -0.136 5.045 1.00 96.69 166 ARG A N 1
ATOM 1306 C CA . ARG A 1 166 ? -16.083 1.054 5.059 1.00 96.69 166 ARG A CA 1
ATOM 1307 C C . ARG A 1 166 ? -17.162 0.957 6.135 1.00 96.69 166 ARG A C 1
ATOM 1309 O O . ARG A 1 166 ? -17.265 1.843 6.972 1.00 96.69 166 ARG A O 1
ATOM 1316 N N . ARG A 1 167 ? -17.886 -0.167 6.196 1.00 97.12 167 ARG A N 1
ATOM 1317 C CA . ARG A 1 167 ? -18.914 -0.402 7.228 1.00 97.12 167 ARG A CA 1
ATOM 1318 C C . ARG A 1 167 ? -18.347 -0.392 8.645 1.00 97.12 167 ARG A C 1
ATOM 1320 O O . ARG A 1 167 ? -19.063 -0.065 9.586 1.00 97.12 167 ARG A O 1
ATOM 1327 N N . ARG A 1 168 ? -17.096 -0.819 8.833 1.00 95.94 168 ARG A N 1
ATOM 1328 C CA . ARG A 1 168 ? -16.447 -0.783 10.146 1.00 95.94 168 ARG A CA 1
ATOM 1329 C C . ARG A 1 168 ? -16.029 0.635 10.524 1.00 95.94 168 ARG A C 1
ATOM 1331 O O . ARG A 1 168 ? -16.245 1.000 11.672 1.00 95.94 168 ARG A O 1
ATOM 1338 N N . LEU A 1 169 ? -15.509 1.416 9.577 1.00 94.62 169 LEU A N 1
ATOM 1339 C CA . LEU A 1 169 ? -15.203 2.830 9.790 1.00 94.62 169 LEU A CA 1
ATOM 1340 C C . LEU A 1 169 ? -16.466 3.626 10.141 1.00 94.62 169 LEU A C 1
ATOM 1342 O O . LEU A 1 169 ? -16.468 4.310 11.154 1.00 94.62 169 LEU A O 1
ATOM 1346 N N . GLU A 1 170 ? -17.550 3.458 9.375 1.00 93.44 170 GLU A N 1
ATOM 1347 C CA . GLU A 1 170 ? -18.852 4.096 9.641 1.00 93.44 170 GLU A CA 1
ATOM 1348 C C . GLU A 1 170 ? -19.325 3.827 11.078 1.00 93.44 170 GLU A C 1
ATOM 1350 O O . GLU A 1 170 ? -19.582 4.756 11.830 1.00 93.44 170 GLU A O 1
ATOM 1355 N N . ARG A 1 171 ? -19.317 2.561 11.519 1.00 93.12 171 ARG A N 1
ATOM 1356 C CA . ARG A 1 171 ? -19.700 2.204 12.899 1.00 93.12 171 ARG A CA 1
ATOM 1357 C C . ARG A 1 171 ? -18.804 2.828 13.969 1.00 93.12 171 ARG A C 1
ATOM 1359 O O . ARG A 1 171 ? -19.275 3.083 15.069 1.00 93.12 171 ARG A O 1
ATOM 1366 N N . LEU A 1 172 ? -17.508 2.989 13.700 1.00 92.19 172 LEU A N 1
ATOM 1367 C CA . LEU A 1 172 ? -16.581 3.625 14.643 1.00 92.19 172 LEU A CA 1
ATOM 1368 C C . LEU A 1 172 ? -16.820 5.136 14.726 1.00 92.19 172 LEU A C 1
ATOM 1370 O O . LEU A 1 172 ? -16.701 5.705 15.808 1.00 92.19 172 LEU A O 1
ATOM 1374 N N . MET A 1 173 ? -17.203 5.761 13.613 1.00 89.19 173 MET A N 1
ATOM 1375 C CA . MET A 1 173 ? -17.608 7.165 13.586 1.00 89.19 173 MET A CA 1
ATOM 1376 C C . MET A 1 173 ? -18.936 7.367 14.327 1.00 89.19 173 MET A C 1
ATOM 1378 O O . MET A 1 173 ? -19.020 8.262 15.157 1.00 89.19 173 MET A O 1
ATOM 1382 N N . ASP A 1 174 ? -19.920 6.481 14.134 1.00 85.94 174 ASP A N 1
ATOM 1383 C CA . ASP A 1 174 ? -21.217 6.542 14.831 1.00 85.94 174 ASP A CA 1
ATOM 1384 C C . ASP A 1 174 ? -21.101 6.304 16.351 1.00 85.94 174 ASP A C 1
ATOM 1386 O O . ASP A 1 174 ? -21.894 6.822 17.134 1.00 85.94 174 ASP A O 1
ATOM 1390 N N . ASN A 1 175 ? -20.118 5.500 16.774 1.00 74.12 175 ASN A N 1
ATOM 1391 C CA . ASN A 1 175 ? -19.877 5.156 18.180 1.00 74.12 175 ASN A CA 1
ATOM 1392 C C . ASN A 1 175 ? -18.879 6.082 18.885 1.00 74.12 175 ASN A C 1
ATOM 1394 O O . ASN A 1 175 ? -18.663 5.920 20.087 1.00 74.12 175 ASN A O 1
ATOM 1398 N N . THR A 1 176 ? -18.247 7.019 18.173 1.00 62.53 176 THR A N 1
ATOM 1399 C CA . THR A 1 176 ? -17.488 8.090 18.821 1.00 62.53 176 THR A CA 1
ATOM 1400 C C . THR A 1 176 ? -18.526 9.051 19.390 1.00 62.53 176 THR A C 1
ATOM 1402 O O . THR A 1 176 ? -19.227 9.686 18.603 1.00 62.53 176 THR A O 1
ATOM 1405 N N . PRO A 1 177 ? -18.725 9.129 20.722 1.00 51.06 177 PRO A N 1
ATOM 1406 C CA . PRO A 1 177 ? -19.702 10.058 21.260 1.00 51.06 177 PRO A CA 1
ATOM 1407 C C . PRO A 1 177 ? -19.299 11.455 20.801 1.00 51.06 177 PRO A C 1
ATOM 1409 O O . PRO A 1 177 ? -18.187 11.889 21.098 1.00 51.06 177 PRO A O 1
ATOM 1412 N N . ALA A 1 178 ? -20.192 12.123 20.065 1.00 48.97 178 ALA A N 1
ATOM 1413 C CA . ALA A 1 178 ? -20.047 13.526 19.715 1.00 48.97 178 ALA A CA 1
ATOM 1414 C C . ALA A 1 178 ? -19.660 14.276 20.993 1.00 48.97 178 ALA A C 1
ATOM 1416 O O . ALA A 1 178 ? -20.441 14.329 21.949 1.00 48.97 178 ALA A O 1
ATOM 1417 N N . GLY A 1 179 ? -18.415 14.750 21.039 1.00 45.06 179 GLY A N 1
ATOM 1418 C CA . GLY A 1 179 ? -17.859 15.412 22.207 1.00 45.06 179 GLY A CA 1
ATOM 1419 C C . GLY A 1 179 ? -18.796 16.526 22.653 1.00 45.06 179 GLY A C 1
ATOM 1420 O O . GLY A 1 179 ? -19.260 17.328 21.841 1.00 45.06 179 GLY A O 1
ATOM 1421 N N . ALA A 1 180 ? -19.110 16.506 23.946 1.00 41.19 180 ALA A N 1
ATOM 1422 C CA . ALA A 1 180 ? -19.935 17.460 24.658 1.00 41.19 180 ALA A CA 1
ATOM 1423 C C . ALA A 1 180 ? -19.744 18.895 24.145 1.00 41.19 180 ALA A C 1
ATOM 1425 O O . ALA A 1 180 ? -18.655 19.460 24.226 1.00 41.19 180 ALA A O 1
ATOM 1426 N N . LYS A 1 181 ? -20.836 19.498 23.665 1.00 37.09 181 LYS A N 1
ATOM 1427 C CA . LYS A 1 181 ? -20.943 20.955 23.595 1.00 37.09 181 LYS A CA 1
ATOM 1428 C C . LYS A 1 181 ? -20.819 21.484 25.028 1.00 37.09 181 LYS A C 1
ATOM 1430 O O . LYS A 1 181 ? -21.699 21.230 25.851 1.00 37.09 181 LYS A O 1
ATOM 1435 N N . SER A 1 182 ? -19.738 22.184 25.336 1.00 36.62 182 SER A N 1
ATOM 1436 C CA . SER A 1 182 ? -19.624 23.102 26.474 1.00 36.62 182 SER A CA 1
ATOM 1437 C C . SER A 1 182 ? -18.912 24.352 25.999 1.00 36.62 182 SER A C 1
ATOM 1439 O O . SER A 1 182 ? -17.944 24.199 25.223 1.00 36.62 182 SER A O 1
#

Organism: NCBI:txid190195

pLDDT: mean 82.53, std 20.01, range [36.62, 98.69]

Nearest PDB structures (foldseek):
  5uxx-assembly1_A  TM=7.400E-01  e=5.155E-06  Bartonella quintana str. Toulouse
  1or7-assembly3_A  TM=4.424E-01  e=6.222E-05  Escherichia coli
  3hug-assembly6_A  TM=8.028E-01  e=7.427E-03  Mycobacterium tuberc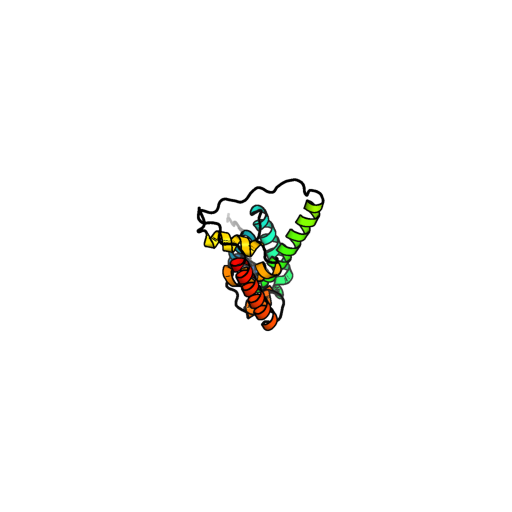ulosis H37Rv
  3hug-assembly1_C  TM=8.374E-01  e=1.053E-02  Mycobacterium tuberculosis H37Rv
  7lq4-assembly1_A  TM=4.045E-01  e=6.325E-02  Rubrobacter radiotolerans

Secondary structure (DSSP, 8-state):
--------------PPP-HHHHHHHHHHHHHHHHHHHHHHTT-SSGGGHHHHHHHHHHHHHHTGGGS-TT-HHHHHHHHHHHHHHHHHHHHHHHHTTTTTS-----PPPP---HHHHHHHHHHHTS-HHHHHHHHHHHTS---HHHHHHHHTS-HHHHHHHHHHHHHHHHHHHHTS------

Solvent-accessible surface area (backbone atoms only — not comparable to full-atom values): 10829 Å² total; per-residue (Å²): 140,86,87,80,86,82,77,82,78,79,77,80,75,78,67,78,74,54,66,68,55,55,54,46,51,51,53,45,74,76,39,48,67,62,50,39,51,55,36,53,76,71,44,86,59,59,80,55,27,62,59,52,39,53,52,37,51,53,51,43,66,77,42,51,90,75,55,47,91,90,44,47,66,33,47,49,48,28,46,40,52,52,51,52,56,50,50,52,56,48,47,52,63,58,37,76,77,50,85,82,77,80,92,81,78,82,77,88,69,77,90,65,58,69,69,56,50,49,49,52,54,28,49,68,71,46,55,72,70,40,41,49,49,48,44,43,40,72,75,67,63,39,51,51,61,43,41,6,55,28,66,73,52,51,46,67,57,35,46,53,49,43,52,52,32,51,57,50,42,51,53,38,48,73,66,48,74,79,74,78,90,122

InterPro domains:
  IPR007627 RNA polymerase sigma-70 region 2 [PF04542] (27-93)
  IPR013249 RNA polymerase sigma factor 70, region 4 type 2 [PF08281] (120-169)
  IPR013324 RNA polymerase sigma factor, region 3/4-like [SSF88659] (118-174)
  IPR013325 RNA polymerase sigma factor, region 2 [SSF88946] (23-111)
  IPR014284 RNA polymerase sigma-70-like domain [TIGR02937] (24-171)
  IPR036388 Winged helix-like DNA-binding domain superfamily [G3DSA:1.10.10.10] (97-176)
  IPR039425 RNA polymerase sigma-70-like [PTHR43133] (22-175)

Mean predicted aligned error: 10.49 Å

Sequence (182 aa):
MTHLLTRGAVRVTESPPDARLTRFENLFTCHHDDVLRYFVRRLDVRADAADLVAETFLIAWRRLDDVPAGEILPWLYGVARRVLGNHRRGETRRHGLADRLRDDLRTAVPDPQPAAVEAAEAFKQLSDADREVLSLAAWEGLDATQLAAALDCSRSAASVRLHRARRRLERLMDNTPAGAKS